Protein AF-A0A653C6G2-F1 (afdb_monomer_lite)

Secondary structure (DSSP, 8-state):
--TTSPPPPPSTTHHHHTT-SS-HHHHHHHHH-HHHHHHHHHHHHHHHHSGGGS--TTGGGSHHHHHHHHHHHHHHGGG-GGG-TTTTTTSTHHHHHHHHHHHHH-HHHHHHHIIIIIIHHHHHHHH--GGGHHHHHHHHTTTTS----SS-TTSHHHHHHHHHHHHHHHHHTT-----PPPPP-PPP-

Structure (mmCIF, N/CA/C/O backbone):
data_AF-A0A653C6G2-F1
#
_entry.id   AF-A0A653C6G2-F1
#
loop_
_atom_site.group_PDB
_atom_site.id
_atom_site.type_symbol
_atom_site.label_atom_id
_atom_site.label_alt_id
_atom_site.label_comp_id
_atom_site.label_asym_id
_atom_site.label_entity_id
_atom_site.label_seq_id
_atom_site.pdbx_PDB_ins_code
_atom_site.Cartn_x
_atom_site.Cartn_y
_atom_site.Cartn_z
_atom_site.occupancy
_atom_site.B_iso_or_equiv
_atom_site.auth_seq_id
_ato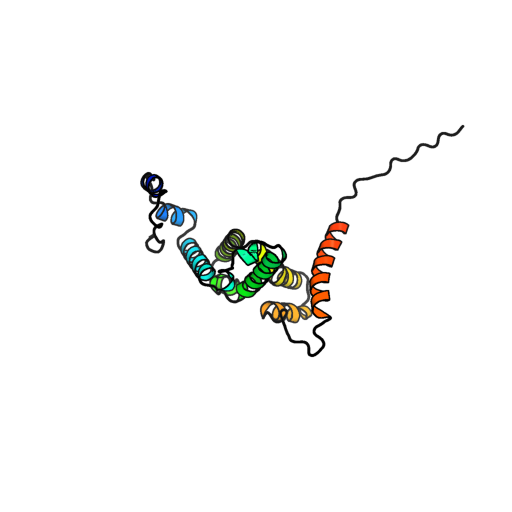m_site.auth_comp_id
_atom_site.auth_asym_id
_atom_site.auth_atom_id
_atom_site.pdbx_PDB_model_num
ATOM 1 N N . MET A 1 1 ? -22.366 11.197 8.000 1.00 56.31 1 MET A N 1
ATOM 2 C CA . MET A 1 1 ? -21.002 11.566 7.555 1.00 56.31 1 MET A CA 1
ATOM 3 C C . MET A 1 1 ? -19.906 10.557 7.945 1.00 56.31 1 MET A C 1
ATOM 5 O O . MET A 1 1 ? -18.756 10.806 7.634 1.00 56.31 1 MET A O 1
ATOM 9 N N . SER A 1 2 ? -20.189 9.396 8.566 1.00 65.31 2 SER A N 1
ATOM 10 C CA . SER A 1 2 ? -19.127 8.411 8.887 1.00 65.31 2 SER A CA 1
ATOM 11 C C . SER A 1 2 ? -19.561 6.939 8.804 1.00 65.31 2 SER A C 1
ATOM 13 O O . SER A 1 2 ? -18.923 6.068 9.391 1.00 65.31 2 SER A O 1
ATOM 15 N N . ASN A 1 3 ? -20.663 6.654 8.107 1.00 75.06 3 ASN A N 1
ATOM 16 C CA . ASN A 1 3 ? -21.305 5.331 8.117 1.00 75.06 3 ASN A CA 1
ATOM 17 C C . ASN A 1 3 ? -20.546 4.276 7.290 1.00 75.06 3 ASN A C 1
ATOM 19 O O . ASN A 1 3 ? -20.850 3.096 7.392 1.00 75.06 3 ASN A O 1
ATOM 23 N N . PHE A 1 4 ? -19.551 4.687 6.499 1.00 82.12 4 PHE A N 1
ATOM 24 C CA . PHE A 1 4 ? -18.704 3.794 5.700 1.00 82.12 4 PHE A CA 1
ATOM 25 C C . PHE A 1 4 ? -17.490 3.251 6.478 1.00 82.12 4 PHE A C 1
ATOM 27 O O . PHE A 1 4 ? -16.805 2.354 5.994 1.00 82.12 4 PHE A O 1
ATOM 34 N N . ILE A 1 5 ? -17.217 3.783 7.677 1.00 87.12 5 ILE A N 1
ATOM 35 C CA . ILE A 1 5 ? -16.132 3.315 8.544 1.00 87.12 5 ILE A CA 1
ATOM 36 C C . ILE A 1 5 ? -16.675 2.170 9.415 1.00 87.12 5 ILE A C 1
ATOM 38 O O . ILE A 1 5 ? -17.557 2.423 10.249 1.00 87.12 5 ILE A O 1
ATOM 42 N N . PRO A 1 6 ? -16.169 0.930 9.268 1.00 87.69 6 PRO A N 1
ATOM 43 C CA . PRO A 1 6 ? -16.621 -0.198 10.074 1.00 87.69 6 PRO A CA 1
ATOM 44 C C . PRO A 1 6 ? -16.266 0.000 11.551 1.00 87.69 6 PRO A C 1
ATOM 46 O O . PRO A 1 6 ? -15.258 0.626 11.890 1.00 87.69 6 PRO A O 1
ATOM 49 N N . ASP A 1 7 ? -17.101 -0.534 12.440 1.00 88.81 7 ASP A N 1
ATOM 50 C CA . ASP A 1 7 ? -16.780 -0.586 13.863 1.00 88.81 7 ASP A CA 1
ATOM 51 C C . ASP A 1 7 ? -15.669 -1.595 14.150 1.00 88.81 7 ASP A C 1
ATOM 53 O O . ASP A 1 7 ? -15.471 -2.580 13.432 1.00 88.81 7 ASP A O 1
ATOM 57 N N . PHE A 1 8 ? -14.916 -1.332 15.216 1.00 87.88 8 PHE A N 1
ATOM 58 C CA . PHE A 1 8 ? -13.923 -2.284 15.687 1.00 87.88 8 PHE A CA 1
ATOM 59 C C . PHE A 1 8 ? -14.609 -3.558 16.179 1.00 87.88 8 PHE A C 1
ATOM 61 O O . PHE A 1 8 ? -15.679 -3.508 16.784 1.00 87.88 8 PHE A O 1
ATOM 68 N N . LYS A 1 9 ? -13.955 -4.705 15.970 1.00 90.38 9 LYS A N 1
ATOM 69 C CA . LYS A 1 9 ? -14.379 -5.959 16.598 1.00 90.38 9 LYS A CA 1
ATOM 70 C C . LYS A 1 9 ? -14.323 -5.816 18.118 1.00 90.38 9 LYS A C 1
ATOM 72 O O . LYS A 1 9 ? -13.382 -5.204 18.645 1.00 90.38 9 LYS A O 1
ATOM 77 N N . SER A 1 10 ? -15.303 -6.418 18.786 1.00 91.88 10 SER A N 1
ATOM 78 C CA . SER A 1 10 ? -15.349 -6.434 20.240 1.00 91.88 10 SER A CA 1
ATOM 79 C C . SER A 1 10 ? -14.137 -7.143 20.835 1.00 91.88 10 SER A C 1
ATOM 81 O O . SER A 1 10 ? -13.621 -8.103 20.259 1.00 91.88 10 SER A O 1
ATOM 83 N N . GLY A 1 11 ? -13.663 -6.658 21.979 1.00 93.25 11 GLY A N 1
ATOM 84 C CA . GLY A 1 11 ? -12.475 -7.206 22.625 1.00 93.25 11 GLY A CA 1
ATOM 85 C C . GLY A 1 11 ? -12.076 -6.487 23.915 1.00 93.25 11 GLY A C 1
ATOM 86 O O . GLY A 1 11 ? -12.752 -5.551 24.341 1.00 93.25 11 GLY A O 1
ATOM 87 N N . PRO A 1 12 ? -10.943 -6.872 24.532 1.00 94.56 12 PRO A N 1
ATOM 88 C CA . PRO A 1 12 ? -10.505 -6.340 25.831 1.00 94.56 12 PRO A CA 1
ATOM 89 C C . PRO A 1 12 ? -10.257 -4.823 25.818 1.00 94.56 12 PRO A C 1
ATOM 91 O O . PRO A 1 12 ? -10.325 -4.164 26.852 1.00 94.56 12 PRO A O 1
ATOM 94 N N . LEU A 1 13 ? -10.019 -4.244 24.637 1.00 93.81 13 LEU A N 1
ATOM 95 C CA . LEU A 1 13 ? -9.834 -2.803 24.464 1.00 93.81 13 LEU A CA 1
ATOM 96 C C . LEU A 1 13 ? -11.149 -2.007 24.439 1.00 93.81 13 LEU A C 1
ATOM 98 O O . LEU A 1 13 ? -11.109 -0.779 24.508 1.00 93.81 13 LEU A O 1
ATOM 102 N N . ASP A 1 14 ? -12.313 -2.661 24.368 1.00 94.06 14 ASP A N 1
ATOM 103 C CA . ASP A 1 14 ? -13.609 -1.973 24.326 1.00 94.06 14 ASP A CA 1
ATOM 104 C C . ASP A 1 14 ? -13.879 -1.164 25.587 1.00 94.06 14 ASP A C 1
ATOM 106 O O . ASP A 1 14 ? -14.470 -0.088 25.502 1.00 94.06 14 ASP A O 1
ATOM 110 N N . PHE A 1 15 ? -13.403 -1.645 26.740 1.00 93.88 15 PHE A N 1
ATOM 111 C CA . PHE A 1 15 ? -13.465 -0.903 27.996 1.00 93.88 15 PHE A CA 1
ATOM 112 C C . PHE A 1 15 ? -12.862 0.500 27.844 1.00 93.88 15 PHE A C 1
ATOM 114 O O . PHE A 1 15 ? -13.466 1.484 28.261 1.00 93.88 15 PHE A O 1
ATOM 121 N N . TYR A 1 16 ? -11.712 0.611 27.176 1.00 93.31 16 TYR A N 1
ATOM 122 C CA . TYR A 1 16 ? -11.056 1.894 26.932 1.00 93.31 16 TYR A CA 1
ATOM 123 C C . TYR A 1 16 ? -11.740 2.692 25.819 1.00 93.31 16 TYR A C 1
ATOM 125 O O . TYR A 1 16 ? -11.942 3.894 25.970 1.00 93.31 16 TYR A O 1
ATOM 133 N N . ARG A 1 17 ? -12.160 2.039 24.727 1.00 92.56 17 ARG A N 1
ATOM 134 C CA . ARG A 1 17 ? -12.850 2.710 23.608 1.00 92.56 17 ARG A CA 1
ATOM 135 C C . ARG A 1 17 ? -14.153 3.380 24.050 1.00 92.56 17 ARG A C 1
ATOM 137 O O . ARG A 1 17 ? -14.443 4.483 23.599 1.00 92.56 17 ARG A O 1
ATOM 144 N N . LYS A 1 18 ? -14.910 2.749 24.956 1.00 91.19 18 LYS A N 1
ATOM 145 C CA . LYS A 1 18 ? -16.170 3.286 25.506 1.00 91.19 18 LYS A CA 1
ATOM 146 C C . LYS A 1 18 ? -15.976 4.504 26.412 1.00 91.19 18 LYS A C 1
ATOM 148 O O . LYS A 1 18 ? -16.926 5.247 26.619 1.00 91.19 18 LYS A O 1
ATOM 153 N N . ARG A 1 19 ? -14.769 4.725 26.944 1.00 94.69 19 ARG A N 1
ATOM 154 C CA . ARG A 1 19 ? -14.447 5.900 27.774 1.00 94.69 19 ARG A CA 1
ATOM 155 C C . ARG A 1 19 ? -14.166 7.157 26.949 1.00 94.69 19 ARG A C 1
ATOM 157 O O . ARG A 1 19 ? -14.048 8.233 27.528 1.00 94.69 19 ARG A O 1
ATOM 164 N N . ALA A 1 20 ? -14.032 7.041 25.627 1.00 93.00 20 ALA A N 1
ATOM 165 C CA . ALA A 1 20 ? -13.842 8.197 24.765 1.00 93.00 20 ALA A CA 1
ATOM 166 C C . ALA A 1 20 ? -15.097 9.084 24.781 1.00 93.00 20 ALA A C 1
ATOM 168 O O . ALA A 1 20 ? -16.199 8.626 24.491 1.00 93.00 20 ALA A O 1
ATOM 169 N N . THR A 1 21 ? -14.920 10.369 25.085 1.00 94.69 21 THR A N 1
ATOM 170 C CA . THR A 1 21 ? -16.009 11.361 25.132 1.00 94.69 21 THR A CA 1
ATOM 171 C C . THR A 1 21 ? -16.364 11.933 23.758 1.00 94.69 21 THR A C 1
ATOM 173 O O . THR A 1 21 ? -17.306 12.712 23.635 1.00 94.69 21 THR A O 1
ATOM 176 N N . PHE A 1 22 ? -15.632 11.551 22.709 1.00 92.38 22 PHE A N 1
ATOM 177 C CA . PHE A 1 22 ? -15.841 12.016 21.342 1.00 92.38 22 PHE A CA 1
ATOM 178 C C . PHE A 1 22 ? -16.012 10.849 20.364 1.00 92.38 22 PHE A C 1
ATOM 180 O O . PHE A 1 22 ? -15.480 9.752 20.544 1.00 92.38 22 PHE A O 1
ATOM 187 N N . ALA A 1 23 ? -16.725 11.104 19.266 1.00 90.88 23 ALA A N 1
ATOM 188 C CA . ALA A 1 23 ? -16.890 10.135 18.191 1.00 90.88 23 ALA A CA 1
ATOM 189 C C . ALA A 1 23 ? -15.608 10.046 17.344 1.00 90.88 23 ALA A C 1
ATOM 191 O O . ALA A 1 23 ? -15.374 10.879 16.466 1.00 90.88 23 ALA A O 1
ATOM 192 N N . TRP A 1 24 ? -14.793 9.011 17.566 1.00 91.06 24 TRP A N 1
ATOM 193 C CA . TRP A 1 24 ? -13.514 8.822 16.864 1.00 91.06 24 TRP A CA 1
ATOM 194 C C . TRP A 1 24 ? -13.651 8.787 15.333 1.00 91.06 24 TRP A C 1
ATOM 196 O O . TRP A 1 24 ? -12.787 9.301 14.627 1.00 91.06 24 TRP A O 1
ATOM 206 N N . LYS A 1 25 ? -14.763 8.247 14.808 1.00 92.88 25 LYS A N 1
ATOM 207 C CA . LYS A 1 25 ? -15.045 8.229 13.364 1.00 92.88 25 LYS A CA 1
ATOM 208 C C . LYS A 1 25 ? -15.176 9.645 12.795 1.00 92.88 25 LYS A C 1
ATOM 210 O O . LYS A 1 25 ? -14.662 9.919 11.716 1.00 92.88 25 LYS A O 1
ATOM 215 N N . LYS A 1 26 ? -15.823 10.556 13.538 1.00 92.94 26 LYS A N 1
ATOM 216 C CA . LYS A 1 26 ? -15.925 11.973 13.155 1.00 92.94 26 LYS A CA 1
ATOM 217 C C . LYS A 1 26 ? -14.562 12.654 13.233 1.00 92.94 26 LYS A C 1
ATOM 219 O O . LYS A 1 26 ? -14.224 13.389 12.316 1.00 92.94 26 LYS A O 1
ATOM 224 N N . LEU A 1 27 ? -13.766 12.361 14.267 1.00 93.56 27 LEU A N 1
ATOM 225 C CA . LEU A 1 27 ? -12.404 12.891 14.381 1.00 93.56 27 LEU A CA 1
ATOM 226 C C . LEU A 1 27 ? -11.525 12.458 13.197 1.00 93.56 27 LEU A C 1
ATOM 228 O O . LEU A 1 27 ? -10.840 13.288 12.614 1.00 93.56 27 LEU A O 1
ATOM 232 N N . LYS A 1 28 ? -11.572 11.182 12.799 1.00 93.19 28 LYS A N 1
ATOM 233 C CA . LYS A 1 28 ? -10.794 10.664 11.662 1.00 93.19 28 LYS A CA 1
ATOM 234 C C . LYS A 1 28 ? -11.146 11.383 10.354 1.00 93.19 28 LYS A C 1
ATOM 236 O O . LYS A 1 28 ? -10.243 11.825 9.652 1.00 93.19 28 LYS A O 1
ATOM 241 N N . VAL A 1 29 ? -12.441 11.546 10.065 1.00 94.19 29 VAL A N 1
ATOM 242 C CA . VAL A 1 29 ? -12.913 12.294 8.883 1.00 94.19 29 VAL A CA 1
ATOM 243 C C . VAL A 1 29 ? -12.538 13.774 8.971 1.00 94.19 29 VAL A C 1
ATOM 245 O O . VAL A 1 29 ? -12.165 14.361 7.965 1.00 94.19 29 VAL A O 1
ATOM 248 N N . PHE A 1 30 ? -12.588 14.372 10.162 1.00 94.00 30 PHE A N 1
ATOM 249 C CA . PHE A 1 30 ? -12.194 15.765 10.365 1.00 94.00 30 PHE A CA 1
ATOM 250 C C . PHE A 1 30 ? -10.701 16.000 10.088 1.00 94.00 30 PHE A C 1
ATOM 252 O O . PHE A 1 30 ? -10.352 16.984 9.447 1.00 94.00 30 PHE A O 1
ATOM 259 N N . VAL A 1 31 ? -9.825 15.091 10.532 1.00 93.12 31 VAL A N 1
ATOM 260 C CA . VAL A 1 31 ? -8.368 15.224 10.351 1.00 93.12 31 VAL A CA 1
ATOM 261 C C . VAL A 1 31 ? -7.939 14.964 8.906 1.00 93.12 31 VAL A C 1
ATOM 263 O O . VAL A 1 31 ? -7.051 15.645 8.403 1.00 93.12 31 VAL A O 1
ATOM 266 N N . GLU A 1 32 ? -8.531 13.971 8.239 1.00 90.75 32 GLU A N 1
ATOM 267 C CA . GLU A 1 32 ? -8.015 13.482 6.954 1.00 90.75 32 GLU A CA 1
ATOM 268 C C . GLU A 1 32 ? -8.924 13.720 5.754 1.00 90.75 32 GLU A C 1
ATOM 270 O O . GLU A 1 32 ? -8.454 13.501 4.646 1.00 90.75 32 GLU A O 1
ATOM 275 N N . THR A 1 33 ? -10.156 14.203 5.938 1.00 92.06 33 THR A N 1
ATOM 276 C CA . THR A 1 33 ? -11.230 14.325 4.926 1.00 92.06 33 THR A CA 1
ATOM 277 C C . THR A 1 33 ? -11.866 12.994 4.490 1.00 92.06 33 THR A C 1
ATOM 279 O O . THR A 1 33 ? -11.289 11.917 4.625 1.00 92.06 33 THR A O 1
ATOM 282 N N . GLU A 1 34 ? -13.136 13.036 4.068 1.00 92.06 34 GLU A N 1
ATOM 283 C CA . GLU A 1 34 ? -13.959 11.835 3.844 1.00 92.06 34 GLU A CA 1
ATOM 284 C C . GLU A 1 34 ? -13.448 10.959 2.686 1.00 92.06 34 GLU A C 1
ATOM 286 O O . GLU A 1 34 ? -13.429 9.733 2.793 1.00 92.06 34 GLU A O 1
ATOM 291 N N . ASP A 1 35 ? -13.021 11.594 1.601 1.00 91.31 35 ASP A N 1
ATOM 292 C CA . ASP A 1 35 ? -12.424 11.001 0.403 1.00 91.31 35 ASP A CA 1
ATOM 293 C C . ASP A 1 35 ? -11.157 10.199 0.723 1.00 91.31 35 ASP A C 1
ATOM 295 O O . ASP A 1 35 ? -11.044 9.037 0.335 1.00 91.31 35 ASP A O 1
ATOM 299 N N . ILE A 1 36 ? -10.243 10.769 1.509 1.00 92.62 36 ILE A N 1
ATOM 300 C CA . ILE A 1 36 ? -8.999 10.094 1.897 1.00 92.62 36 ILE A CA 1
ATOM 301 C C . ILE A 1 36 ? -9.273 8.910 2.816 1.00 92.62 36 ILE A C 1
ATOM 303 O O . ILE A 1 36 ? -8.648 7.859 2.674 1.00 92.62 36 ILE A O 1
ATOM 307 N N . VAL A 1 37 ? -10.215 9.047 3.754 1.00 93.50 37 VAL A N 1
ATOM 308 C CA . VAL A 1 37 ? -10.567 7.932 4.639 1.00 93.50 37 VAL A CA 1
ATOM 309 C C . VAL A 1 37 ? -11.192 6.794 3.827 1.00 93.50 37 VAL A C 1
ATOM 311 O O . VAL A 1 37 ? -10.834 5.640 4.052 1.00 93.50 37 VAL A O 1
ATOM 314 N N . LYS A 1 38 ? -12.061 7.086 2.847 1.00 92.06 38 LYS A N 1
ATOM 315 C CA . LYS A 1 38 ? -12.590 6.068 1.918 1.00 92.06 38 LYS A CA 1
ATOM 316 C C . LYS A 1 38 ? -11.468 5.381 1.143 1.00 92.06 38 LYS A C 1
ATOM 318 O O . LYS A 1 38 ? -11.378 4.156 1.194 1.00 92.06 38 LYS A O 1
ATOM 323 N N . TYR A 1 39 ? -10.576 6.160 0.535 1.00 92.69 39 TYR A N 1
ATOM 324 C CA . TYR A 1 39 ? -9.421 5.643 -0.196 1.00 92.69 39 TYR A CA 1
ATOM 325 C C . TYR A 1 39 ? -8.556 4.709 0.665 1.00 92.69 39 TYR A C 1
ATOM 327 O O . TYR A 1 39 ? -8.243 3.596 0.249 1.00 92.69 39 TYR A O 1
ATOM 335 N N . GLN A 1 40 ? -8.232 5.104 1.904 1.00 93.38 40 GLN A N 1
ATOM 336 C CA . GLN A 1 40 ? -7.475 4.259 2.835 1.00 93.38 40 GLN A CA 1
ATOM 337 C C . GLN A 1 40 ? -8.146 2.895 3.032 1.00 93.38 40 GLN A C 1
ATOM 339 O O . GLN A 1 40 ? -7.487 1.860 2.936 1.00 93.38 40 GLN A O 1
ATOM 344 N N . PHE A 1 41 ? -9.457 2.877 3.293 1.00 92.00 41 PHE A N 1
ATOM 345 C CA . PHE A 1 41 ? -10.197 1.630 3.488 1.00 92.00 41 PHE A CA 1
ATOM 346 C C . PHE A 1 41 ? -10.223 0.754 2.235 1.00 92.00 41 PHE A C 1
ATOM 348 O O . PHE A 1 41 ? -10.106 -0.467 2.356 1.00 92.00 41 PHE A O 1
ATOM 355 N N . GLU A 1 42 ? -10.359 1.352 1.054 1.00 92.38 42 GLU A N 1
ATOM 356 C CA . GLU A 1 42 ? -10.327 0.633 -0.220 1.00 92.38 42 GLU A CA 1
ATOM 357 C C . GLU A 1 42 ? -8.956 0.010 -0.485 1.00 92.38 42 GLU A C 1
ATOM 359 O O . GLU A 1 42 ? -8.892 -1.175 -0.812 1.00 92.38 42 GLU A O 1
ATOM 364 N N . VAL A 1 43 ? -7.865 0.747 -0.253 1.00 93.75 43 VAL A N 1
ATOM 365 C CA . VAL A 1 43 ? -6.496 0.223 -0.375 1.00 93.75 43 VAL A CA 1
ATOM 366 C C . VAL A 1 43 ? -6.255 -0.908 0.621 1.00 93.75 43 VAL A C 1
ATOM 368 O O . VAL A 1 43 ? -5.805 -1.980 0.228 1.00 93.75 43 VAL A O 1
ATOM 371 N N . TYR A 1 44 ? -6.590 -0.728 1.904 1.00 93.06 44 TYR A N 1
ATOM 372 C CA . TYR A 1 44 ? -6.401 -1.788 2.902 1.00 93.06 44 TYR A CA 1
ATOM 373 C C . TYR A 1 44 ? -7.214 -3.044 2.586 1.00 93.06 44 TYR A C 1
ATOM 375 O O . TYR A 1 44 ? -6.753 -4.151 2.864 1.00 93.06 44 TYR A O 1
ATOM 383 N N . ARG A 1 45 ? -8.419 -2.888 2.025 1.00 92.69 45 ARG A N 1
ATOM 384 C CA . ARG A 1 45 ? -9.230 -4.017 1.564 1.00 92.69 45 ARG A CA 1
ATOM 385 C C . ARG A 1 45 ? -8.568 -4.705 0.374 1.00 92.69 45 ARG A C 1
ATOM 387 O O . ARG A 1 45 ? -8.340 -5.905 0.446 1.00 92.69 45 ARG A O 1
ATOM 394 N N . ALA A 1 46 ? -8.188 -3.947 -0.653 1.00 93.44 46 ALA A N 1
ATOM 395 C CA . ALA A 1 46 ? -7.517 -4.481 -1.833 1.00 93.44 46 ALA A CA 1
ATOM 396 C C . ALA A 1 46 ? -6.240 -5.245 -1.458 1.00 93.44 46 ALA A C 1
ATOM 398 O O . ALA A 1 46 ? -6.042 -6.363 -1.916 1.00 93.44 46 ALA A O 1
ATOM 399 N N . LEU A 1 47 ? -5.418 -4.695 -0.560 1.00 93.81 47 LEU A N 1
ATOM 400 C CA . LEU A 1 47 ? -4.213 -5.359 -0.064 1.00 93.81 47 LEU A CA 1
ATOM 401 C C . LEU A 1 47 ? -4.529 -6.631 0.720 1.00 93.81 47 LEU A C 1
ATOM 403 O O . LEU A 1 47 ? -3.872 -7.643 0.515 1.00 93.81 47 LEU A O 1
ATOM 407 N N . ARG A 1 48 ? -5.525 -6.606 1.612 1.00 91.88 48 ARG A N 1
ATOM 408 C CA . ARG A 1 48 ? -5.907 -7.788 2.400 1.00 91.88 48 ARG A CA 1
ATOM 409 C C . ARG A 1 48 ? -6.385 -8.937 1.516 1.00 91.88 48 ARG A C 1
ATOM 411 O O . ARG A 1 48 ? -6.072 -10.088 1.808 1.00 91.88 48 ARG A O 1
ATOM 418 N N . ASP A 1 49 ? -7.147 -8.614 0.480 1.00 92.31 49 ASP A N 1
ATOM 419 C CA . ASP A 1 49 ? -7.774 -9.602 -0.394 1.00 92.31 49 ASP A CA 1
ATOM 420 C C . ASP A 1 49 ? -6.802 -10.094 -1.486 1.00 92.31 49 ASP A C 1
ATOM 422 O O . ASP A 1 49 ? -7.027 -11.139 -2.097 1.00 92.31 49 ASP A O 1
ATOM 426 N N . HIS A 1 50 ? -5.693 -9.382 -1.720 1.00 93.38 50 HIS A N 1
ATOM 427 C CA . HIS A 1 50 ? -4.724 -9.728 -2.755 1.00 93.38 50 HIS A CA 1
ATOM 428 C C . HIS A 1 50 ? -3.790 -10.879 -2.315 1.00 93.38 50 HIS A C 1
ATOM 430 O O . HIS A 1 50 ? -3.069 -10.743 -1.320 1.00 93.38 50 HIS A O 1
ATOM 436 N N . PRO A 1 51 ? -3.682 -11.984 -3.086 1.00 91.69 51 PRO A N 1
ATOM 437 C CA . PRO A 1 51 ? -2.913 -13.172 -2.693 1.00 91.69 51 PRO A CA 1
ATOM 438 C C . PRO A 1 51 ? -1.449 -12.900 -2.326 1.00 91.69 51 PRO A C 1
ATOM 440 O O . PRO A 1 51 ? -0.952 -13.430 -1.338 1.00 91.69 51 PRO A O 1
ATOM 443 N N . SER A 1 52 ? -0.764 -12.016 -3.062 1.00 90.75 52 SER A N 1
ATOM 444 C CA . SER A 1 52 ? 0.641 -11.646 -2.796 1.00 90.75 52 SER A CA 1
ATOM 445 C C . SER A 1 52 ? 0.893 -11.008 -1.421 1.00 90.75 52 SER A C 1
ATOM 447 O O . SER A 1 52 ? 2.041 -10.925 -0.985 1.00 90.75 52 SER A O 1
ATOM 449 N N . PHE A 1 53 ? -0.153 -10.542 -0.735 1.00 90.69 53 PHE A N 1
ATOM 450 C CA . PHE A 1 53 ? -0.071 -9.955 0.604 1.00 90.69 53 PHE A CA 1
ATOM 451 C C . PHE A 1 53 ? -0.541 -10.917 1.705 1.00 90.69 53 PHE A C 1
ATOM 453 O O . PHE A 1 53 ? -0.316 -10.645 2.883 1.00 90.69 53 PHE A O 1
ATOM 460 N N . ASN A 1 54 ? -1.095 -12.077 1.340 1.00 90.56 54 ASN A N 1
ATOM 461 C CA . ASN A 1 54 ? -1.426 -13.158 2.263 1.00 90.56 54 ASN A CA 1
ATOM 462 C C . ASN A 1 54 ? -0.288 -14.190 2.309 1.00 90.56 54 ASN A C 1
ATOM 464 O O . ASN A 1 54 ? -0.363 -15.279 1.743 1.00 90.56 54 ASN A O 1
ATOM 468 N N . VAL A 1 55 ? 0.819 -13.785 2.926 1.00 87.94 55 VAL A N 1
ATOM 469 C CA . VAL A 1 55 ? 2.085 -14.525 2.916 1.00 87.94 55 VAL A CA 1
ATOM 470 C C . VAL A 1 55 ? 2.198 -15.428 4.141 1.00 87.94 55 VAL A C 1
ATOM 472 O O . VAL A 1 55 ? 1.886 -15.017 5.260 1.00 87.94 55 VAL A O 1
ATOM 475 N N . ASP A 1 56 ? 2.716 -16.641 3.943 1.00 87.94 56 ASP A N 1
ATOM 476 C CA . ASP A 1 56 ? 3.050 -17.545 5.042 1.00 87.94 56 ASP A CA 1
ATOM 477 C C . ASP A 1 56 ? 4.154 -16.942 5.930 1.00 87.94 56 ASP A C 1
ATOM 479 O O . ASP A 1 56 ? 5.233 -16.561 5.464 1.00 87.94 56 ASP A O 1
ATOM 483 N N . LYS A 1 57 ? 3.906 -16.903 7.243 1.00 88.44 57 LYS A N 1
ATOM 484 C CA . LYS A 1 57 ? 4.870 -16.440 8.250 1.00 88.44 57 LYS A CA 1
ATOM 485 C C . LYS A 1 57 ? 6.187 -17.213 8.193 1.00 88.44 57 LYS A C 1
ATOM 487 O O . LYS A 1 57 ? 7.223 -16.647 8.534 1.00 88.44 57 LYS A O 1
ATOM 492 N N . LYS A 1 58 ? 6.163 -18.474 7.752 1.00 89.81 58 LYS A N 1
ATOM 493 C CA . LYS A 1 58 ? 7.369 -19.288 7.572 1.00 89.81 58 LYS A CA 1
ATOM 494 C C . LYS A 1 58 ? 8.274 -18.749 6.462 1.00 89.81 58 LYS A C 1
ATOM 496 O O . LYS A 1 58 ? 9.487 -18.752 6.619 1.00 89.81 58 LYS A O 1
ATOM 501 N N . GLU A 1 59 ? 7.712 -18.229 5.372 1.00 86.69 59 GLU A N 1
ATOM 502 C CA . GLU A 1 59 ? 8.511 -17.615 4.300 1.00 86.69 59 GLU A CA 1
ATOM 503 C C . GLU A 1 59 ? 9.212 -16.344 4.816 1.00 86.69 59 GLU A C 1
ATOM 505 O O . GLU A 1 59 ? 10.362 -16.067 4.486 1.00 86.69 59 GLU A O 1
ATOM 510 N N . LEU A 1 60 ? 8.554 -15.597 5.707 1.00 90.50 60 LEU A N 1
ATOM 511 C CA . LEU A 1 60 ? 9.094 -14.370 6.297 1.00 90.50 60 LEU A CA 1
ATOM 512 C C . LEU A 1 60 ? 10.172 -14.608 7.366 1.00 90.50 60 LEU A C 1
ATOM 514 O O . LEU A 1 60 ? 10.820 -13.647 7.783 1.00 90.50 60 LEU A O 1
ATOM 518 N N . SER A 1 61 ? 10.400 -15.847 7.814 1.00 91.50 61 SER A N 1
ATOM 519 C CA . SER A 1 61 ? 11.409 -16.127 8.844 1.00 91.50 61 SER A CA 1
ATOM 520 C C . SER A 1 61 ? 12.843 -16.112 8.309 1.00 91.50 61 SER A C 1
ATOM 522 O O . SER A 1 61 ? 13.783 -16.081 9.098 1.00 91.50 61 SER A O 1
ATOM 524 N N . THR A 1 62 ? 13.028 -16.144 6.986 1.00 94.31 62 THR A N 1
ATOM 525 C CA . THR A 1 62 ? 14.347 -16.118 6.338 1.00 94.31 62 THR A CA 1
ATOM 526 C C . THR A 1 62 ? 14.533 -14.841 5.530 1.00 94.31 62 THR A C 1
ATOM 528 O O . THR A 1 62 ? 13.574 -14.292 4.986 1.00 94.31 62 THR A O 1
ATOM 531 N N . PHE A 1 63 ? 15.775 -14.373 5.409 1.00 93.12 63 PHE A N 1
ATOM 532 C CA . PHE A 1 63 ? 16.068 -13.171 4.627 1.00 93.12 63 PHE A CA 1
ATOM 533 C C . PHE A 1 63 ? 15.732 -13.356 3.139 1.00 93.12 63 PHE A C 1
ATOM 535 O O . PHE A 1 63 ? 15.118 -12.482 2.528 1.00 93.12 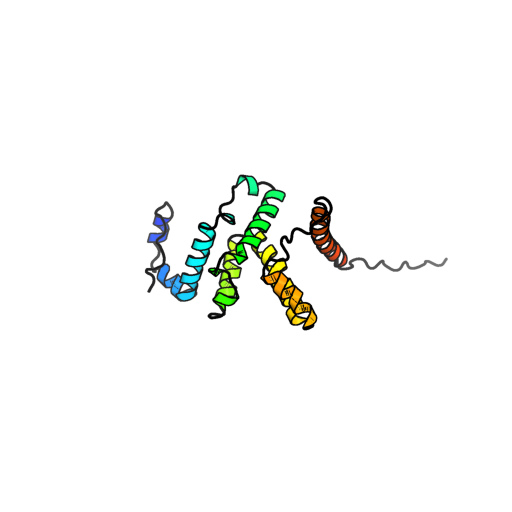63 PHE A O 1
ATOM 542 N N . ASP A 1 64 ? 16.053 -14.513 2.562 1.00 93.38 64 ASP A N 1
ATOM 543 C CA . ASP A 1 64 ? 15.730 -14.802 1.162 1.00 93.38 64 ASP A CA 1
ATOM 544 C C . ASP A 1 64 ? 14.222 -14.883 0.917 1.00 93.38 64 ASP A C 1
ATOM 546 O O . ASP A 1 64 ? 13.729 -14.334 -0.073 1.00 93.38 64 ASP A O 1
ATOM 550 N N . GLY A 1 65 ? 13.467 -15.475 1.845 1.00 93.25 65 GLY A N 1
ATOM 551 C CA . GLY A 1 65 ? 12.011 -15.486 1.771 1.00 93.25 65 GLY A CA 1
ATOM 552 C C . GLY A 1 65 ? 11.414 -14.078 1.874 1.00 93.25 65 GLY A C 1
ATOM 553 O O . GLY A 1 65 ? 10.583 -13.706 1.045 1.00 93.25 65 GLY A O 1
ATOM 554 N N . GLN A 1 66 ? 11.920 -13.222 2.772 1.00 93.12 66 GLN A N 1
ATOM 555 C CA . GLN A 1 66 ? 11.537 -11.803 2.821 1.00 93.12 66 GLN A CA 1
ATOM 556 C C . GLN A 1 66 ? 11.830 -11.075 1.497 1.00 93.12 66 GLN A C 1
ATOM 558 O O . GLN A 1 66 ? 10.975 -10.346 0.988 1.00 93.12 66 GLN A O 1
ATOM 563 N N . ARG A 1 67 ? 13.004 -11.291 0.883 1.00 92.81 67 ARG A N 1
ATOM 564 C CA . ARG A 1 67 ? 13.365 -10.687 -0.418 1.00 92.81 67 ARG A CA 1
ATOM 565 C C . ARG A 1 67 ? 12.463 -11.165 -1.552 1.00 92.81 67 ARG A C 1
ATOM 567 O O . ARG A 1 67 ? 12.097 -10.357 -2.415 1.00 92.81 67 ARG A O 1
ATOM 574 N N . LYS A 1 68 ? 12.114 -12.453 -1.563 1.00 92.19 68 LYS A N 1
ATOM 575 C CA . LYS A 1 68 ? 11.200 -13.056 -2.538 1.00 92.19 68 LYS A CA 1
ATOM 576 C C . LYS A 1 68 ? 9.804 -12.463 -2.398 1.00 92.19 68 LYS A C 1
ATOM 578 O O . LYS A 1 68 ? 9.269 -11.949 -3.376 1.00 92.19 68 LYS A O 1
ATOM 583 N N . VAL A 1 69 ? 9.265 -12.433 -1.182 1.00 93.25 69 VAL A N 1
ATOM 584 C CA . VAL A 1 69 ? 7.959 -11.836 -0.872 1.00 93.25 69 VAL A CA 1
ATOM 585 C C . VAL A 1 69 ? 7.908 -10.368 -1.276 1.00 93.25 69 VAL A C 1
ATOM 587 O O . VAL A 1 69 ? 6.993 -9.962 -1.989 1.00 93.25 69 VAL A O 1
ATOM 590 N N . ALA A 1 70 ? 8.921 -9.585 -0.906 1.00 93.25 70 ALA A N 1
ATOM 591 C CA . ALA A 1 70 ? 8.983 -8.173 -1.257 1.00 93.25 70 ALA A CA 1
ATOM 592 C C . ALA A 1 70 ? 9.014 -7.959 -2.781 1.00 93.25 70 ALA A C 1
ATOM 594 O O . ALA A 1 70 ? 8.390 -7.032 -3.288 1.00 93.25 70 ALA A O 1
ATOM 595 N N . THR A 1 71 ? 9.695 -8.834 -3.527 1.00 91.56 71 THR A N 1
ATOM 596 C CA . THR A 1 71 ? 9.696 -8.800 -4.999 1.00 91.56 71 THR A CA 1
ATOM 597 C C . THR A 1 71 ? 8.321 -9.151 -5.577 1.00 91.56 71 THR A C 1
ATOM 599 O O . THR A 1 71 ? 7.839 -8.440 -6.454 1.00 91.56 71 THR A O 1
ATOM 602 N N . MET A 1 72 ? 7.655 -10.191 -5.063 1.00 91.38 72 MET A N 1
ATOM 603 C CA . MET A 1 72 ? 6.304 -10.571 -5.505 1.00 91.38 72 MET A CA 1
ATOM 604 C C . MET A 1 72 ? 5.277 -9.461 -5.246 1.00 91.38 72 MET A C 1
ATOM 606 O O . MET A 1 72 ? 4.460 -9.157 -6.110 1.00 91.38 72 MET A O 1
ATOM 610 N N . GLN A 1 73 ? 5.338 -8.822 -4.079 1.00 92.94 73 GLN A N 1
ATOM 611 C CA . GLN A 1 73 ? 4.458 -7.708 -3.718 1.00 92.94 73 GLN A CA 1
ATOM 612 C C . GLN A 1 73 ? 4.728 -6.456 -4.564 1.00 92.94 73 GLN A C 1
ATOM 614 O O . GLN A 1 73 ? 3.785 -5.796 -4.987 1.00 92.94 73 GLN A O 1
ATOM 619 N N . ALA A 1 74 ? 5.994 -6.163 -4.882 1.00 90.25 74 ALA A N 1
ATOM 620 C CA . ALA A 1 74 ? 6.353 -5.053 -5.768 1.00 90.25 74 ALA A CA 1
ATOM 621 C C . ALA A 1 74 ? 5.853 -5.260 -7.209 1.00 90.25 74 ALA A C 1
ATOM 623 O O . ALA A 1 74 ? 5.547 -4.303 -7.915 1.00 90.25 74 ALA A O 1
ATOM 624 N N . LEU A 1 75 ? 5.780 -6.509 -7.680 1.00 87.31 75 LEU A N 1
ATOM 625 C CA . LEU A 1 75 ? 5.160 -6.845 -8.968 1.00 87.31 75 LEU A CA 1
ATOM 626 C C . LEU A 1 75 ? 3.630 -6.723 -8.900 1.00 87.31 75 LEU A C 1
ATOM 628 O O . LEU A 1 75 ? 3.022 -6.163 -9.803 1.00 87.31 75 LEU A O 1
ATOM 632 N N . ALA A 1 76 ? 3.022 -7.169 -7.798 1.00 89.12 76 ALA A N 1
ATOM 633 C CA . ALA A 1 76 ? 1.583 -7.041 -7.560 1.00 89.12 76 ALA A CA 1
ATOM 634 C C . ALA A 1 76 ? 1.100 -5.588 -7.400 1.00 89.12 76 ALA A C 1
ATOM 636 O O . ALA A 1 76 ? -0.089 -5.320 -7.528 1.00 89.12 76 ALA A O 1
ATOM 637 N N . HIS A 1 77 ? 1.996 -4.635 -7.132 1.00 86.25 77 HIS A N 1
ATOM 638 C CA . HIS A 1 77 ? 1.634 -3.221 -7.029 1.00 86.25 77 HIS A CA 1
ATOM 639 C C . HIS A 1 77 ? 0.910 -2.721 -8.291 1.00 86.25 77 HIS A C 1
ATOM 641 O O . HIS A 1 77 ? -0.108 -2.042 -8.187 1.00 86.25 77 HIS A O 1
ATOM 647 N N . ALA A 1 78 ? 1.380 -3.129 -9.476 1.00 79.81 78 ALA A N 1
ATOM 648 C CA . ALA A 1 78 ? 0.791 -2.740 -10.757 1.00 79.81 78 ALA A CA 1
ATOM 649 C C . ALA A 1 78 ? -0.605 -3.345 -11.003 1.00 79.81 78 ALA A C 1
ATOM 651 O O . ALA A 1 78 ? -1.394 -2.771 -11.748 1.00 79.81 78 ALA A O 1
ATOM 652 N N . SER A 1 79 ? -0.943 -4.480 -10.376 1.00 84.69 79 SER A N 1
ATOM 653 C CA . SER A 1 79 ? -2.269 -5.101 -10.516 1.00 84.69 79 SER A CA 1
ATOM 654 C C . SER A 1 79 ? -3.323 -4.514 -9.575 1.00 84.69 79 SER A C 1
ATOM 656 O O . SER A 1 79 ? -4.509 -4.810 -9.722 1.00 84.69 79 SER A O 1
ATOM 658 N N . ILE A 1 80 ? -2.929 -3.680 -8.608 1.00 89.62 80 ILE A N 1
ATOM 659 C CA . ILE A 1 80 ? -3.851 -3.054 -7.657 1.00 89.62 80 ILE A CA 1
ATOM 660 C C . ILE A 1 80 ? -4.243 -1.672 -8.179 1.00 89.62 80 ILE A C 1
ATOM 662 O O . ILE A 1 80 ? -3.501 -0.701 -8.044 1.00 89.62 80 ILE A O 1
ATOM 666 N N . LYS A 1 81 ? -5.462 -1.568 -8.718 1.00 87.44 81 LYS A N 1
ATOM 667 C CA . LYS A 1 81 ? -6.001 -0.330 -9.302 1.00 87.44 81 LYS A CA 1
ATOM 668 C C . LYS A 1 81 ? -5.900 0.878 -8.361 1.00 87.44 81 LYS A C 1
ATOM 670 O O . LYS A 1 81 ? -5.544 1.969 -8.783 1.00 87.44 81 LYS A O 1
ATOM 675 N N . GLN A 1 82 ? -6.166 0.688 -7.070 1.00 88.94 82 GLN A N 1
ATOM 676 C CA . GLN A 1 82 ? -6.127 1.759 -6.068 1.00 88.94 82 GLN A CA 1
ATOM 677 C C . GLN A 1 82 ? -4.720 2.337 -5.849 1.00 88.94 82 GLN A C 1
ATOM 679 O O . GLN A 1 82 ? -4.593 3.425 -5.292 1.00 88.94 82 GLN A O 1
ATOM 684 N N . LEU A 1 83 ? -3.667 1.636 -6.271 1.00 87.06 83 LEU A N 1
ATOM 685 C CA . LEU A 1 83 ? -2.282 2.101 -6.185 1.00 87.06 83 LEU A CA 1
ATOM 686 C C . LEU A 1 83 ? -1.776 2.699 -7.508 1.00 87.06 83 LEU A C 1
ATOM 688 O O . LEU A 1 83 ? -0.661 3.213 -7.553 1.00 87.06 83 LEU A O 1
ATOM 692 N N . SER A 1 84 ? -2.586 2.671 -8.573 1.00 84.31 84 SER A N 1
ATOM 693 C CA . SER A 1 84 ? -2.251 3.285 -9.860 1.00 84.31 84 SER A CA 1
ATOM 694 C C . SER A 1 84 ? -2.109 4.797 -9.708 1.00 84.31 84 SER A C 1
ATOM 696 O O . SER A 1 84 ? -3.049 5.477 -9.292 1.00 84.31 84 SER A O 1
ATOM 698 N N . LEU A 1 85 ? -0.944 5.344 -10.061 1.00 76.12 85 LEU A N 1
ATOM 699 C CA . LEU A 1 85 ? -0.718 6.787 -10.005 1.00 76.12 85 LEU A CA 1
ATOM 700 C C . LEU A 1 85 ? -1.677 7.528 -10.945 1.00 76.12 85 LEU A C 1
ATOM 702 O O . LEU A 1 85 ? -2.314 8.487 -10.520 1.00 76.12 85 LEU A O 1
ATOM 706 N N . ILE A 1 86 ? -1.814 7.039 -12.183 1.00 76.19 86 ILE A N 1
ATOM 707 C CA . ILE A 1 86 ? -2.604 7.661 -13.257 1.00 76.19 86 ILE A CA 1
ATOM 708 C C . ILE A 1 86 ? -4.081 7.762 -12.857 1.00 76.19 86 ILE A C 1
ATOM 710 O O . ILE A 1 86 ? -4.670 8.840 -12.934 1.00 76.19 86 ILE A O 1
ATOM 714 N N . ASP A 1 87 ? -4.660 6.675 -12.342 1.00 77.62 87 ASP A N 1
ATOM 715 C CA . ASP A 1 87 ? -6.077 6.644 -11.950 1.00 77.62 87 ASP A CA 1
ATOM 716 C C . ASP A 1 87 ? -6.374 7.590 -10.771 1.00 77.62 87 ASP A C 1
ATOM 718 O O . ASP A 1 87 ? -7.487 8.106 -10.621 1.00 77.62 87 ASP A O 1
ATOM 722 N N . ASN A 1 88 ? -5.368 7.857 -9.936 1.00 82.75 88 ASN A N 1
ATOM 723 C CA . ASN A 1 88 ? -5.493 8.667 -8.729 1.00 82.75 88 ASN A CA 1
ATOM 724 C C . ASN A 1 88 ? -5.034 10.127 -8.899 1.00 82.75 88 ASN A C 1
ATOM 726 O O . ASN A 1 88 ? -5.074 10.890 -7.933 1.00 82.75 88 ASN A O 1
ATOM 730 N N . MET A 1 89 ? -4.667 10.564 -10.112 1.00 78.50 89 MET A N 1
ATOM 731 C CA . MET A 1 89 ? -4.230 11.949 -10.366 1.00 78.50 89 MET A CA 1
ATOM 732 C C . MET A 1 89 ? -5.327 13.002 -10.143 1.00 78.50 89 MET A C 1
ATOM 734 O O . MET A 1 89 ? -5.024 14.185 -10.004 1.00 78.50 89 MET A O 1
ATOM 738 N N . HIS A 1 90 ? -6.594 12.588 -10.061 1.00 82.50 90 HIS A N 1
ATOM 739 C CA . HIS A 1 90 ? -7.725 13.475 -9.780 1.00 82.50 90 HIS A CA 1
ATOM 740 C C . HIS A 1 90 ? -7.65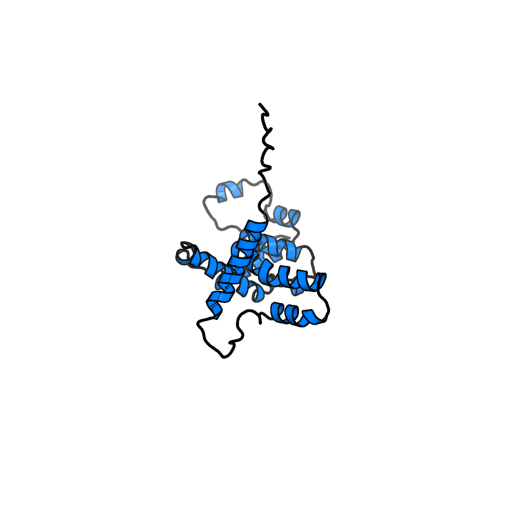3 14.133 -8.387 1.00 82.50 90 HIS A C 1
ATOM 742 O O . HIS A 1 90 ? -8.284 15.164 -8.161 1.00 82.50 90 HIS A O 1
ATOM 748 N N . ASN A 1 91 ? -6.884 13.563 -7.451 1.00 85.56 91 ASN A N 1
ATOM 749 C CA . ASN A 1 91 ? -6.643 14.137 -6.132 1.00 85.56 91 ASN A CA 1
ATOM 750 C C . ASN A 1 91 ? -5.177 13.949 -5.731 1.00 85.56 91 ASN A C 1
ATOM 752 O O . ASN A 1 91 ? -4.754 12.864 -5.341 1.00 85.56 91 ASN A O 1
ATOM 756 N N . LEU A 1 92 ? -4.414 15.043 -5.751 1.00 86.00 92 LEU A N 1
ATOM 757 C CA . LEU A 1 92 ? -2.970 15.049 -5.486 1.00 86.00 92 LEU A CA 1
ATOM 758 C C . LEU A 1 92 ? -2.580 14.523 -4.095 1.00 86.00 92 LEU A C 1
ATOM 760 O O . LEU A 1 92 ? -1.430 14.144 -3.880 1.00 86.00 92 LEU A O 1
ATOM 764 N N . LYS A 1 93 ? -3.516 14.473 -3.138 1.00 88.69 93 LYS A N 1
ATOM 765 C CA . LYS A 1 93 ? -3.258 13.873 -1.825 1.00 88.69 93 LYS A CA 1
ATOM 766 C C . LYS A 1 93 ? -3.197 12.348 -1.914 1.00 88.69 93 LYS A C 1
ATOM 768 O O . LYS A 1 93 ? -2.385 11.744 -1.217 1.00 88.69 93 LYS A O 1
ATOM 773 N N . ILE A 1 94 ? -4.024 11.723 -2.754 1.00 90.50 94 ILE A N 1
ATOM 774 C CA . ILE A 1 94 ? -4.199 10.266 -2.794 1.00 90.50 94 ILE A CA 1
ATOM 775 C C . ILE A 1 94 ? -2.873 9.521 -3.016 1.00 90.50 94 ILE A C 1
ATOM 777 O O . ILE A 1 94 ? -2.577 8.656 -2.190 1.00 90.50 94 ILE A O 1
ATOM 781 N N . PRO A 1 95 ? -2.025 9.869 -4.007 1.00 88.19 95 PRO A N 1
ATOM 782 C CA . PRO A 1 95 ? -0.737 9.197 -4.192 1.00 88.19 95 PRO A CA 1
ATOM 783 C C . PRO A 1 95 ? 0.156 9.237 -2.943 1.00 88.19 95 PRO A C 1
ATOM 785 O O . PRO A 1 95 ? 0.729 8.223 -2.555 1.00 88.19 95 PRO A O 1
ATOM 788 N N . SER A 1 96 ? 0.204 10.375 -2.238 1.00 89.62 96 SER A N 1
ATOM 789 C CA . SER A 1 96 ? 0.976 10.510 -0.994 1.00 89.62 96 SER A CA 1
ATOM 790 C C . SER A 1 96 ? 0.453 9.586 0.112 1.00 89.62 96 SER A C 1
ATOM 792 O O . SER A 1 96 ? 1.233 8.914 0.793 1.00 89.62 96 SER A O 1
ATOM 794 N N . TYR A 1 97 ? -0.871 9.499 0.272 1.00 92.81 97 TYR A N 1
ATOM 795 C CA . TYR A 1 97 ? -1.482 8.567 1.218 1.00 92.81 97 TYR A CA 1
ATOM 796 C C . TYR A 1 97 ? -1.274 7.106 0.799 1.00 92.81 97 TYR A C 1
ATOM 798 O O . TYR A 1 97 ? -0.998 6.285 1.671 1.00 92.81 97 TYR A O 1
ATOM 806 N N . GLY A 1 98 ? -1.346 6.788 -0.496 1.00 92.12 98 GLY A N 1
ATOM 807 C CA . GLY A 1 98 ? -1.075 5.457 -1.043 1.00 92.12 98 GLY A CA 1
ATOM 808 C C . GLY A 1 98 ? 0.335 4.988 -0.699 1.00 92.12 98 GLY A C 1
ATOM 809 O O . GLY A 1 98 ? 0.501 3.959 -0.041 1.00 92.12 98 GLY A O 1
ATOM 810 N N . THR A 1 99 ? 1.345 5.807 -1.005 1.00 90.81 99 THR A N 1
ATOM 811 C CA . THR A 1 99 ? 2.744 5.539 -0.637 1.00 90.81 99 THR A CA 1
ATOM 812 C C . THR A 1 99 ? 2.905 5.380 0.874 1.00 90.81 99 THR A C 1
ATOM 814 O O . THR A 1 99 ? 3.564 4.448 1.335 1.00 90.81 99 THR A O 1
ATOM 817 N N . ARG A 1 100 ? 2.254 6.232 1.678 1.00 93.00 100 ARG A N 1
ATOM 818 C CA . ARG A 1 100 ? 2.309 6.144 3.146 1.00 93.00 100 ARG A CA 1
ATOM 819 C C . ARG A 1 100 ? 1.716 4.837 3.680 1.00 93.00 100 ARG A C 1
ATOM 821 O O . ARG A 1 100 ? 2.306 4.235 4.573 1.00 93.00 100 ARG A O 1
ATOM 828 N N . ILE A 1 101 ? 0.578 4.392 3.146 1.00 94.50 101 ILE A N 1
ATOM 829 C CA . ILE A 1 101 ? -0.047 3.108 3.507 1.00 94.50 101 ILE A CA 1
ATOM 830 C C . ILE A 1 101 ? 0.886 1.955 3.144 1.00 94.50 101 ILE A C 1
ATOM 832 O O . ILE A 1 101 ? 1.152 1.090 3.978 1.00 94.50 101 ILE A O 1
ATOM 836 N N . MET A 1 102 ? 1.424 1.965 1.926 1.00 93.62 102 MET A N 1
ATOM 837 C CA . MET A 1 102 ? 2.313 0.916 1.441 1.00 93.62 102 MET A CA 1
ATOM 838 C C . MET A 1 102 ? 3.587 0.803 2.288 1.00 93.62 102 MET A C 1
ATOM 840 O O . MET A 1 102 ? 4.004 -0.306 2.621 1.00 93.62 102 MET A O 1
ATOM 844 N N . MET A 1 103 ? 4.125 1.926 2.774 1.00 94.38 103 MET A N 1
ATOM 845 C CA . MET A 1 103 ? 5.283 1.931 3.679 1.00 94.38 103 MET A CA 1
ATOM 846 C C . MET A 1 103 ? 4.977 1.338 5.052 1.00 94.38 103 MET A C 1
ATOM 848 O O . MET A 1 103 ? 5.857 0.746 5.671 1.00 94.38 103 MET A O 1
ATOM 852 N N . GLN A 1 104 ? 3.740 1.488 5.533 1.00 93.00 104 GLN A N 1
ATOM 853 C CA . GLN A 1 104 ? 3.296 0.903 6.800 1.00 93.00 104 GLN A CA 1
ATOM 854 C C . GLN A 1 104 ? 3.024 -0.599 6.676 1.00 93.00 104 GLN A C 1
ATOM 856 O O . GLN A 1 104 ? 3.272 -1.342 7.622 1.00 93.00 104 GLN A O 1
ATOM 861 N N . VAL A 1 105 ? 2.496 -1.047 5.531 1.00 91.69 105 VAL A N 1
ATOM 862 C CA . VAL A 1 105 ? 2.105 -2.450 5.314 1.00 91.69 105 VAL A CA 1
ATOM 863 C C . VAL A 1 105 ? 3.287 -3.306 4.862 1.00 91.69 105 VAL A C 1
ATOM 865 O O . VAL A 1 105 ? 3.504 -4.388 5.402 1.00 91.69 105 VAL A O 1
ATOM 868 N N . SER A 1 106 ? 4.043 -2.852 3.862 1.00 91.81 106 SER A N 1
ATOM 869 C CA . SER A 1 106 ? 5.179 -3.587 3.300 1.00 91.81 106 SER A CA 1
ATOM 870 C C . SER A 1 106 ? 6.251 -2.624 2.766 1.00 91.81 106 SER A C 1
ATOM 872 O O . SER A 1 106 ? 6.323 -2.351 1.561 1.00 91.81 106 SER A O 1
ATOM 874 N N . PRO A 1 107 ? 7.140 -2.116 3.637 1.00 92.88 107 PRO A N 1
ATOM 875 C CA . PRO A 1 107 ? 8.167 -1.156 3.231 1.00 92.88 107 PRO A CA 1
ATOM 876 C C . PRO A 1 107 ? 9.152 -1.749 2.214 1.00 92.88 107 PRO A C 1
ATOM 878 O O . PRO A 1 107 ? 9.522 -1.089 1.246 1.00 92.88 107 PRO A O 1
ATOM 881 N N . GLY A 1 108 ? 9.532 -3.021 2.376 1.00 92.38 108 GLY A N 1
ATOM 882 C CA . GLY A 1 108 ? 10.481 -3.682 1.476 1.00 92.38 108 GLY A CA 1
ATOM 883 C C . GLY A 1 108 ? 9.961 -3.821 0.043 1.00 92.38 108 GLY A C 1
ATOM 884 O O . GLY A 1 108 ? 10.723 -3.634 -0.906 1.00 92.38 108 GLY A O 1
ATOM 885 N N . SER A 1 109 ? 8.670 -4.125 -0.130 1.00 92.62 109 SER A N 1
ATOM 886 C CA . SER A 1 109 ? 8.060 -4.170 -1.465 1.00 92.62 109 SER A CA 1
ATOM 887 C C . SER A 1 109 ? 7.920 -2.780 -2.069 1.00 92.62 109 SER A C 1
ATOM 889 O O . SER A 1 109 ? 8.178 -2.601 -3.257 1.00 92.62 109 SER A O 1
ATOM 891 N N . THR A 1 110 ? 7.594 -1.782 -1.246 1.00 93.12 110 THR A N 1
ATOM 892 C CA . THR A 1 110 ? 7.369 -0.437 -1.763 1.00 93.12 110 THR A CA 1
ATOM 893 C C . THR A 1 110 ? 8.659 0.216 -2.231 1.00 93.12 110 THR A C 1
ATOM 895 O O . THR A 1 110 ? 8.674 0.792 -3.308 1.00 93.12 110 THR A O 1
ATOM 898 N N . ILE A 1 111 ? 9.768 0.055 -1.502 1.00 93.19 111 ILE A N 1
ATOM 899 C CA . ILE A 1 111 ? 11.080 0.526 -1.970 1.00 93.19 111 ILE A CA 1
ATOM 900 C C . ILE A 1 111 ? 11.479 -0.181 -3.272 1.00 93.19 111 ILE A C 1
ATOM 902 O O . ILE A 1 111 ? 11.984 0.460 -4.187 1.00 93.19 111 ILE A O 1
ATOM 906 N N . LYS A 1 112 ? 11.224 -1.492 -3.392 1.00 91.50 112 LYS A N 1
ATOM 907 C CA . LYS A 1 112 ? 11.505 -2.239 -4.629 1.00 91.50 112 LYS A CA 1
ATOM 908 C C . LYS A 1 112 ? 10.712 -1.709 -5.821 1.00 91.50 112 LYS A C 1
ATOM 910 O O . LYS A 1 112 ? 11.303 -1.544 -6.881 1.00 91.50 112 LYS A O 1
ATOM 915 N N . TYR A 1 113 ? 9.416 -1.457 -5.647 1.00 88.88 113 TYR A N 1
ATOM 916 C CA . TYR A 1 113 ? 8.571 -0.840 -6.671 1.00 88.88 113 TYR A CA 1
ATOM 917 C C . TYR A 1 113 ? 9.060 0.574 -7.003 1.00 88.88 113 TYR A C 1
ATOM 919 O O . TYR A 1 113 ? 9.334 0.891 -8.152 1.00 88.88 113 TYR A O 1
ATOM 927 N N . PHE A 1 114 ? 9.279 1.407 -5.986 1.00 88.94 114 PHE A N 1
ATOM 928 C CA . PHE A 1 114 ? 9.672 2.796 -6.188 1.00 88.94 114 PHE A CA 1
ATOM 929 C C . PHE A 1 114 ? 11.000 2.909 -6.939 1.00 88.94 114 PHE A C 1
ATOM 931 O O . PHE A 1 114 ? 11.114 3.688 -7.874 1.00 88.94 114 PHE A O 1
ATOM 938 N N . VAL A 1 115 ? 12.002 2.097 -6.591 1.00 90.06 115 VAL A N 1
ATOM 939 C CA . VAL A 1 115 ? 13.291 2.097 -7.300 1.00 90.06 115 VAL A CA 1
ATOM 940 C C . VAL A 1 115 ? 13.153 1.547 -8.724 1.00 90.06 115 VAL A C 1
ATOM 942 O O . VAL A 1 115 ? 13.749 2.107 -9.643 1.00 90.06 115 VAL A O 1
ATOM 945 N N . ARG A 1 116 ? 12.386 0.464 -8.917 1.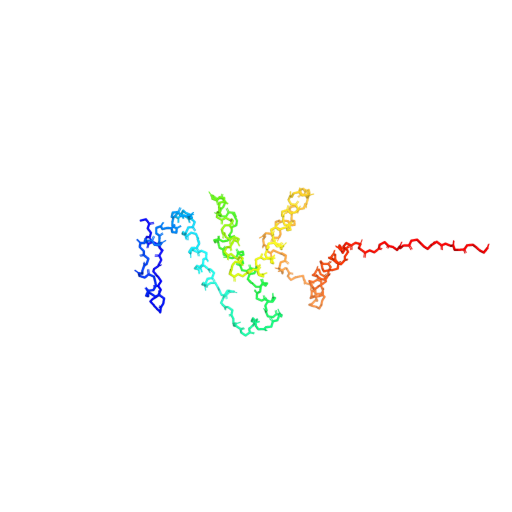00 85.06 116 ARG A N 1
ATOM 946 C CA . ARG A 1 116 ? 12.231 -0.211 -10.217 1.00 85.06 116 ARG A CA 1
ATOM 947 C C . ARG A 1 116 ? 11.432 0.625 -11.215 1.00 85.06 116 ARG A C 1
ATOM 949 O O . ARG A 1 116 ? 11.861 0.752 -12.354 1.00 85.06 116 ARG A O 1
ATOM 956 N N . ASP A 1 117 ? 10.274 1.135 -10.813 1.00 79.75 117 ASP A N 1
ATOM 957 C CA . ASP A 1 117 ? 9.291 1.726 -11.724 1.00 79.75 117 ASP A CA 1
ATOM 958 C C . ASP A 1 117 ? 9.327 3.249 -11.676 1.00 79.75 117 ASP A C 1
ATOM 960 O O . ASP A 1 117 ? 9.311 3.899 -12.718 1.00 79.75 117 ASP A O 1
ATOM 964 N N . GLU A 1 118 ? 9.392 3.832 -10.479 1.00 84.06 118 GLU A N 1
ATOM 965 C CA . GLU A 1 118 ? 9.155 5.264 -10.297 1.00 84.06 118 GLU A CA 1
ATOM 966 C C . GLU A 1 118 ? 10.440 6.081 -10.439 1.00 84.06 118 GLU A C 1
ATOM 968 O O . GLU A 1 118 ? 10.505 6.986 -11.269 1.00 84.06 118 GLU A O 1
ATOM 973 N N . LEU A 1 119 ? 11.497 5.724 -9.707 1.00 89.44 119 LEU A N 1
ATOM 974 C CA . LEU A 1 119 ? 12.794 6.396 -9.760 1.00 89.44 119 LEU A CA 1
ATOM 975 C C . LEU A 1 119 ? 13.443 6.242 -11.136 1.00 89.44 119 LEU A C 1
ATOM 977 O O . LEU A 1 119 ? 13.915 7.230 -11.691 1.00 89.44 119 LEU A O 1
ATOM 981 N N . PHE A 1 120 ? 13.440 5.029 -11.696 1.00 87.94 120 PHE A N 1
ATOM 982 C CA . PHE A 1 120 ? 13.987 4.763 -13.028 1.00 87.94 120 PHE A CA 1
ATOM 983 C C . PHE A 1 120 ? 13.279 5.594 -14.105 1.00 87.94 120 PHE A C 1
ATOM 985 O O . PHE A 1 120 ? 13.931 6.347 -14.831 1.00 87.94 120 PHE A O 1
ATOM 992 N N . SER A 1 121 ? 11.945 5.515 -14.169 1.00 86.75 121 SER A N 1
ATOM 993 C CA . SER A 1 121 ? 11.165 6.255 -15.166 1.00 86.75 121 SER A CA 1
ATOM 994 C C . SER A 1 121 ? 11.317 7.762 -14.984 1.00 86.75 121 SER A C 1
ATOM 996 O O . SER A 1 121 ? 11.541 8.477 -15.954 1.00 86.75 121 SER A O 1
ATOM 998 N N . THR A 1 122 ? 11.259 8.255 -13.745 1.00 88.12 122 THR A N 1
ATOM 999 C CA . THR A 1 122 ? 11.370 9.691 -13.444 1.00 88.12 122 THR A CA 1
ATOM 1000 C C . THR A 1 122 ? 12.759 10.236 -13.763 1.00 88.12 122 THR A C 1
ATOM 1002 O O . THR A 1 122 ? 12.877 11.329 -14.310 1.00 88.12 122 THR A O 1
ATOM 1005 N N . ALA A 1 123 ? 13.821 9.477 -13.479 1.00 92.31 123 ALA A N 1
ATOM 1006 C CA . ALA A 1 123 ? 15.183 9.871 -13.825 1.00 92.31 123 ALA A CA 1
ATOM 1007 C C . ALA A 1 123 ? 15.351 10.035 -15.342 1.00 92.31 123 ALA A C 1
ATOM 1009 O O . ALA A 1 123 ? 15.915 11.033 -15.790 1.00 92.31 123 ALA A O 1
ATOM 1010 N N . ILE A 1 124 ? 14.818 9.098 -16.133 1.00 90.31 124 ILE A N 1
ATOM 1011 C CA . ILE A 1 124 ? 14.870 9.171 -17.598 1.00 90.31 124 ILE A CA 1
ATOM 1012 C C . ILE A 1 124 ? 13.970 10.286 -18.132 1.00 90.31 124 ILE A C 1
ATOM 1014 O O . ILE A 1 124 ? 14.400 11.021 -19.011 1.00 90.31 124 ILE A O 1
ATOM 1018 N N . MET A 1 125 ? 12.759 10.464 -17.602 1.00 87.38 125 MET A N 1
ATOM 1019 C CA . MET A 1 125 ? 11.867 11.546 -18.042 1.00 87.38 125 MET A CA 1
ATOM 1020 C C . MET A 1 125 ? 12.461 12.936 -17.772 1.00 87.38 125 MET A C 1
ATOM 1022 O O . MET A 1 125 ? 12.267 13.844 -18.573 1.00 87.38 125 MET A O 1
ATOM 1026 N N . ASN A 1 126 ? 13.206 13.102 -16.674 1.00 91.94 126 ASN A N 1
ATOM 1027 C CA . ASN A 1 126 ? 13.773 14.397 -16.291 1.00 91.94 126 ASN A CA 1
ATOM 1028 C C . ASN A 1 126 ? 15.140 14.694 -16.927 1.00 91.94 126 ASN A C 1
ATOM 1030 O O . ASN A 1 126 ? 15.465 15.860 -17.135 1.00 91.94 126 ASN A O 1
ATOM 1034 N N . MET A 1 127 ? 15.968 13.673 -17.177 1.00 92.19 127 MET A N 1
ATOM 1035 C CA . MET A 1 127 ? 17.355 13.847 -17.654 1.00 92.19 127 MET A CA 1
ATOM 1036 C C . MET A 1 127 ? 17.607 13.269 -19.051 1.00 92.19 127 MET A C 1
ATOM 1038 O O . MET A 1 127 ? 18.661 13.504 -19.639 1.00 92.19 127 MET A O 1
ATOM 1042 N N . GLY A 1 128 ? 16.681 12.466 -19.565 1.00 88.38 128 GLY A N 1
ATOM 1043 C CA . GLY A 1 128 ? 16.798 11.791 -20.848 1.00 88.38 128 GLY A CA 1
ATOM 1044 C C . GLY A 1 128 ? 16.316 12.636 -22.023 1.00 88.38 128 GLY A C 1
ATOM 1045 O O . GLY A 1 128 ? 15.759 13.721 -21.888 1.00 88.38 128 GLY A O 1
ATOM 1046 N N . THR A 1 129 ? 16.542 12.096 -23.215 1.00 90.25 129 THR A N 1
ATOM 1047 C CA . THR A 1 129 ? 15.994 12.604 -24.484 1.00 90.25 129 THR A CA 1
ATOM 1048 C C . THR A 1 129 ? 14.828 11.736 -24.958 1.00 90.25 129 THR A C 1
ATOM 1050 O O . THR A 1 129 ? 14.693 10.601 -24.502 1.00 90.25 129 THR A O 1
ATOM 1053 N N . GLU A 1 130 ? 14.043 12.208 -25.935 1.00 88.25 130 GLU A N 1
ATOM 1054 C CA . GLU A 1 130 ? 12.883 11.483 -26.499 1.00 88.25 130 GLU A CA 1
ATOM 1055 C C . GLU A 1 130 ? 13.194 10.035 -26.916 1.00 88.25 130 GLU A C 1
ATOM 1057 O O . GLU A 1 130 ? 12.359 9.147 -26.765 1.00 88.25 130 GLU A O 1
ATOM 1062 N N . LYS A 1 131 ? 14.431 9.760 -27.349 1.00 88.50 131 LYS A N 1
ATOM 1063 C CA . LYS A 1 131 ? 14.900 8.414 -27.723 1.00 88.50 131 LYS A CA 1
ATOM 1064 C C . LYS A 1 131 ? 14.830 7.394 -26.580 1.00 88.50 131 LYS A C 1
ATOM 1066 O O . LYS A 1 131 ? 14.801 6.198 -26.835 1.00 88.50 131 LYS A O 1
ATOM 1071 N N . HIS A 1 132 ? 14.823 7.846 -25.327 1.00 87.31 132 HIS A N 1
ATOM 1072 C CA . HIS A 1 132 ? 14.773 6.975 -24.152 1.00 87.31 132 HIS A CA 1
ATOM 1073 C C . HIS A 1 132 ? 13.340 6.668 -23.698 1.00 87.31 132 HIS A C 1
ATOM 1075 O O . HIS A 1 132 ? 13.157 5.842 -22.804 1.00 87.31 132 HIS A O 1
ATOM 1081 N N . MET A 1 133 ? 12.321 7.280 -24.312 1.00 86.31 133 MET A N 1
ATOM 1082 C CA . MET A 1 133 ? 10.921 7.051 -23.936 1.00 86.31 133 MET A CA 1
ATOM 1083 C C . MET A 1 133 ? 10.472 5.610 -24.189 1.00 86.31 133 MET A C 1
ATOM 1085 O O . MET A 1 133 ? 9.649 5.090 -23.442 1.00 86.31 133 MET A O 1
ATOM 1089 N N . GLU A 1 134 ? 11.075 4.917 -25.159 1.00 87.06 134 GLU A N 1
ATOM 1090 C CA . GLU A 1 134 ? 10.847 3.483 -25.373 1.00 87.06 134 GLU A CA 1
ATOM 1091 C C . GLU A 1 134 ? 11.195 2.648 -24.127 1.00 87.06 134 GLU A C 1
ATOM 1093 O O . GLU A 1 134 ? 10.494 1.689 -23.805 1.00 87.06 134 GLU A O 1
ATOM 1098 N N . LEU A 1 135 ? 12.240 3.038 -23.383 1.00 83.56 135 LEU A N 1
ATOM 1099 C CA . LEU A 1 135 ? 12.649 2.359 -22.149 1.00 83.56 135 LEU A CA 1
ATOM 1100 C C . LEU A 1 135 ? 11.654 2.603 -21.012 1.00 83.56 135 LEU A C 1
ATOM 1102 O O . LEU A 1 135 ? 11.384 1.683 -20.238 1.00 83.56 135 LEU A O 1
ATOM 1106 N N . VAL A 1 136 ? 11.114 3.823 -20.927 1.00 83.38 136 VAL A N 1
ATOM 1107 C CA . VAL A 1 136 ? 10.096 4.211 -19.939 1.00 83.38 136 VAL A CA 1
ATOM 1108 C C . VAL A 1 136 ? 8.796 3.454 -20.195 1.00 83.38 136 VAL A C 1
ATOM 1110 O O . VAL A 1 136 ? 8.271 2.824 -19.279 1.00 83.38 136 VAL A O 1
ATOM 1113 N N . ASN A 1 137 ? 8.329 3.424 -21.445 1.00 82.31 137 ASN A N 1
ATOM 1114 C CA . ASN A 1 137 ? 7.117 2.697 -21.824 1.00 82.31 137 ASN A CA 1
ATOM 1115 C C . ASN A 1 137 ? 7.270 1.194 -21.543 1.00 82.31 137 ASN A C 1
ATOM 1117 O O . ASN A 1 137 ? 6.415 0.589 -20.902 1.00 82.31 137 ASN A O 1
ATOM 1121 N N . ALA A 1 138 ? 8.414 0.601 -21.908 1.00 79.75 138 ALA A N 1
ATOM 1122 C CA . ALA A 1 138 ? 8.696 -0.801 -21.606 1.00 79.75 138 ALA A CA 1
ATOM 1123 C C . ALA A 1 138 ? 8.744 -1.093 -20.092 1.00 79.75 138 ALA A C 1
ATOM 1125 O O . ALA A 1 138 ? 8.369 -2.187 -19.662 1.00 79.75 138 ALA A O 1
ATOM 1126 N N . ALA A 1 139 ? 9.227 -0.152 -19.274 1.00 76.25 139 ALA A N 1
ATOM 1127 C CA . ALA A 1 139 ? 9.233 -0.291 -17.817 1.00 76.25 139 ALA A CA 1
ATOM 1128 C C . ALA A 1 139 ? 7.811 -0.249 -17.242 1.00 76.25 139 ALA A C 1
ATOM 1130 O O . ALA A 1 139 ? 7.454 -1.120 -16.449 1.00 76.25 139 ALA A O 1
ATOM 1131 N N . GLN A 1 140 ? 6.986 0.697 -17.695 1.00 71.69 140 GLN A N 1
ATOM 1132 C CA . GLN A 1 140 ? 5.600 0.871 -17.247 1.00 71.69 140 GLN A CA 1
ATOM 1133 C C . GLN A 1 140 ? 4.681 -0.284 -17.667 1.00 71.69 140 GLN A C 1
ATOM 1135 O O . GLN A 1 140 ? 3.812 -0.689 -16.900 1.00 71.69 140 GLN A O 1
ATOM 1140 N N . GLU A 1 141 ? 4.910 -0.873 -18.841 1.00 69.06 141 GLU A N 1
ATOM 1141 C CA . GLU A 1 141 ? 4.187 -2.062 -19.315 1.00 69.06 141 GLU A CA 1
ATOM 1142 C C . GLU A 1 141 ? 4.624 -3.361 -18.604 1.00 69.06 141 GLU A C 1
ATOM 1144 O O . GLU A 1 141 ? 4.143 -4.449 -18.923 1.00 69.06 141 GLU A O 1
ATOM 1149 N N . GLY A 1 142 ? 5.558 -3.290 -17.648 1.00 61.91 142 GLY A N 1
ATOM 1150 C CA . GLY A 1 142 ? 6.075 -4.461 -16.936 1.00 61.91 142 GLY A CA 1
ATOM 1151 C C . GLY A 1 142 ? 6.955 -5.374 -17.802 1.00 61.91 142 GLY A C 1
ATOM 1152 O O . GLY A 1 142 ? 7.297 -6.483 -17.388 1.00 61.91 142 GLY A O 1
ATOM 1153 N N . MET A 1 143 ? 7.375 -4.921 -18.989 1.00 53.25 143 MET A N 1
ATOM 1154 C CA . MET A 1 143 ? 8.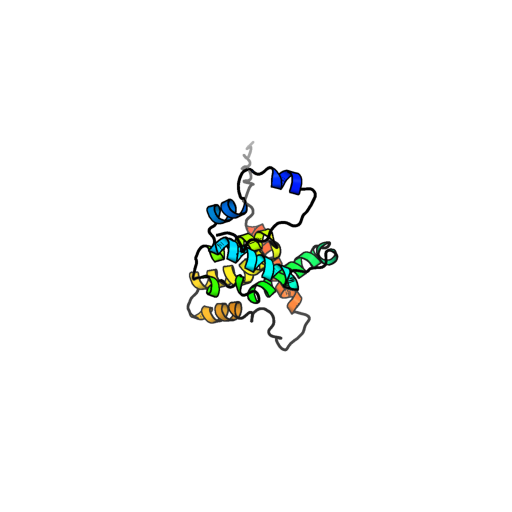132 -5.724 -19.961 1.00 53.25 143 MET A CA 1
ATOM 1155 C C . MET A 1 143 ? 9.592 -5.977 -19.563 1.00 53.25 143 MET A C 1
ATOM 1157 O O . MET A 1 143 ? 10.265 -6.807 -20.181 1.00 53.25 143 MET A O 1
ATOM 1161 N N . TRP A 1 144 ? 10.091 -5.300 -18.527 1.00 61.00 144 TRP A N 1
ATOM 1162 C CA . TRP A 1 144 ? 11.407 -5.573 -17.940 1.00 61.00 144 TRP A CA 1
ATOM 1163 C C . TRP A 1 144 ? 11.422 -6.872 -17.135 1.00 61.00 144 TRP A C 1
ATOM 1165 O O . TRP A 1 144 ? 12.431 -7.582 -17.102 1.00 61.00 144 TRP A O 1
ATOM 1175 N N . SER A 1 145 ? 10.292 -7.233 -16.523 1.00 51.75 145 SER A N 1
ATOM 1176 C CA . SER A 1 145 ? 10.126 -8.554 -15.933 1.00 51.75 145 SER A CA 1
ATOM 1177 C C . SER A 1 145 ? 9.666 -9.529 -17.009 1.00 51.75 145 SER A C 1
ATOM 1179 O O . SER A 1 145 ? 8.483 -9.652 -17.297 1.00 51.75 145 SER A O 1
ATOM 1181 N N . TRP A 1 146 ? 10.623 -10.281 -17.556 1.00 37.34 146 TRP A N 1
ATOM 1182 C CA . TRP A 1 146 ? 10.359 -11.498 -18.327 1.00 37.34 146 TRP A CA 1
ATOM 1183 C C . TRP A 1 146 ? 9.752 -11.309 -19.735 1.00 37.34 146 TRP A C 1
ATOM 1185 O O . TRP A 1 146 ? 8.668 -11.794 -20.045 1.00 37.34 146 TRP A O 1
ATOM 1195 N N . LYS A 1 147 ? 10.554 -10.818 -20.690 1.00 32.06 147 LYS A N 1
ATOM 1196 C CA . LYS A 1 147 ? 10.573 -11.516 -21.988 1.00 32.06 147 LYS A CA 1
ATOM 1197 C C . LYS A 1 147 ? 11.435 -12.771 -21.829 1.00 32.06 147 LYS A C 1
ATOM 1199 O O . LYS A 1 147 ? 12.603 -12.642 -21.434 1.00 32.06 147 LYS A O 1
ATOM 1204 N N . PRO A 1 148 ? 10.938 -13.986 -22.133 1.00 34.22 148 PRO A N 1
ATOM 1205 C CA . PRO A 1 148 ? 11.823 -15.121 -22.320 1.00 34.22 148 PRO A CA 1
ATOM 1206 C C . PRO A 1 148 ? 12.708 -14.803 -23.524 1.00 34.22 148 PRO A C 1
ATOM 1208 O O . PRO A 1 148 ? 12.346 -15.061 -24.669 1.00 34.22 148 PRO A O 1
ATOM 1211 N N . ALA A 1 149 ? 13.875 -14.197 -23.285 1.00 37.75 149 ALA A N 1
ATOM 1212 C CA . ALA A 1 149 ? 14.931 -14.231 -24.280 1.00 37.75 149 ALA A CA 1
ATOM 1213 C C . ALA A 1 149 ? 15.180 -15.716 -24.545 1.00 37.75 149 ALA A C 1
ATOM 1215 O O . ALA A 1 149 ? 15.504 -16.458 -23.611 1.00 37.75 149 ALA A O 1
ATOM 1216 N N . LYS A 1 150 ? 14.926 -16.135 -25.785 1.00 38.06 150 LYS A N 1
ATOM 1217 C CA . LYS A 1 150 ? 15.241 -17.458 -26.309 1.00 38.06 150 LYS A CA 1
ATOM 1218 C C . LYS A 1 150 ? 16.759 -17.657 -26.251 1.00 38.06 150 LYS A C 1
ATOM 1220 O O . LYS A 1 150 ? 17.424 -17.475 -27.257 1.00 38.06 150 LYS A O 1
ATOM 1225 N N . SER A 1 151 ? 17.301 -17.961 -25.077 1.00 38.19 151 SER A N 1
ATOM 1226 C CA . SER A 1 151 ? 18.591 -18.629 -24.872 1.00 38.19 151 SER A CA 1
ATOM 1227 C C . SER A 1 151 ? 18.949 -18.673 -23.381 1.00 38.19 151 SER A C 1
ATOM 1229 O O . SER A 1 151 ? 18.975 -17.664 -22.681 1.00 38.19 151 SER A O 1
ATOM 1231 N N . ASN A 1 152 ? 19.202 -19.901 -22.930 1.00 35.72 152 ASN A N 1
ATOM 1232 C CA . ASN A 1 152 ? 19.991 -20.339 -21.779 1.00 35.72 152 ASN A CA 1
ATOM 1233 C C . ASN A 1 152 ? 19.736 -19.687 -20.405 1.00 35.72 152 ASN A C 1
ATOM 1235 O O . ASN A 1 152 ? 20.219 -18.616 -20.046 1.00 35.72 152 ASN A O 1
ATOM 1239 N N . PHE A 1 153 ? 19.040 -20.479 -19.588 1.00 36.91 153 PHE A N 1
ATOM 1240 C CA . PHE A 1 153 ? 18.548 -20.230 -18.232 1.00 36.91 153 PHE A CA 1
ATOM 1241 C C . PHE A 1 153 ? 19.634 -19.923 -17.175 1.00 36.91 153 PHE A C 1
ATOM 1243 O O . PHE A 1 153 ? 19.312 -19.409 -16.108 1.00 36.91 153 PHE A O 1
ATOM 1250 N N . ALA A 1 154 ? 20.914 -20.193 -17.452 1.00 33.12 154 ALA A N 1
ATOM 1251 C CA . ALA A 1 154 ? 21.985 -20.113 -16.452 1.00 33.12 154 ALA A CA 1
ATOM 1252 C C . ALA A 1 154 ? 22.607 -18.711 -16.277 1.00 33.12 154 ALA A C 1
ATOM 1254 O O . ALA A 1 154 ? 23.072 -18.390 -15.187 1.00 33.12 154 ALA A O 1
ATOM 1255 N N . LEU A 1 155 ? 22.583 -17.836 -17.294 1.00 38.19 155 LEU A N 1
ATOM 1256 C CA . LEU A 1 155 ? 23.260 -16.526 -17.209 1.00 38.19 155 LEU A CA 1
ATOM 1257 C C . LEU A 1 155 ? 22.420 -15.405 -16.564 1.00 38.19 155 LEU A C 1
ATOM 1259 O O . LEU A 1 155 ? 22.959 -14.366 -16.185 1.00 38.19 155 LEU A O 1
ATOM 1263 N N . LYS A 1 156 ? 21.099 -15.579 -16.421 1.00 36.78 156 LYS A N 1
ATOM 1264 C CA . LYS A 1 156 ? 20.195 -14.477 -16.027 1.00 36.78 156 LYS A CA 1
ATOM 1265 C C . LYS A 1 156 ? 20.100 -14.232 -14.520 1.00 36.78 156 LYS A C 1
ATOM 1267 O O . LYS A 1 156 ? 19.867 -13.095 -14.116 1.00 36.78 156 LYS A O 1
ATOM 1272 N N . TYR A 1 157 ? 20.333 -15.251 -13.692 1.00 38.84 157 TYR A N 1
ATOM 1273 C CA . TYR A 1 157 ? 20.403 -15.071 -12.234 1.00 38.84 157 TYR A CA 1
ATOM 1274 C C . TYR A 1 157 ? 21.633 -14.251 -11.811 1.00 38.84 157 TYR A C 1
ATOM 1276 O O . TYR A 1 157 ? 21.562 -13.493 -10.846 1.00 38.84 157 TYR A O 1
ATOM 1284 N N . TYR A 1 158 ? 22.719 -14.325 -12.587 1.00 39.28 158 TYR A N 1
ATOM 1285 C CA . TYR A 1 158 ? 23.964 -13.609 -12.313 1.00 39.28 158 TYR A CA 1
ATOM 1286 C C . TYR A 1 158 ? 23.829 -12.091 -12.530 1.00 39.28 158 TYR A C 1
ATOM 1288 O O . TYR A 1 158 ? 24.309 -11.303 -11.725 1.00 39.28 158 TYR A O 1
ATOM 1296 N N . LEU A 1 159 ? 23.115 -11.644 -13.570 1.00 43.94 159 LEU A N 1
ATOM 1297 C CA . LEU A 1 159 ? 22.978 -10.212 -13.889 1.00 43.94 159 LEU A CA 1
ATOM 1298 C C . LEU A 1 159 ? 22.095 -9.437 -12.895 1.00 43.94 159 LEU A C 1
ATOM 1300 O O . LEU A 1 159 ? 22.418 -8.303 -12.550 1.00 43.94 159 LEU A O 1
ATOM 1304 N N . MET A 1 160 ? 21.027 -10.048 -12.372 1.00 41.75 160 MET A N 1
ATOM 1305 C CA . MET A 1 160 ? 20.184 -9.406 -11.349 1.00 41.75 160 MET A CA 1
ATOM 1306 C C . MET A 1 160 ? 20.838 -9.382 -9.961 1.00 41.75 160 MET A C 1
ATOM 1308 O O . MET A 1 160 ? 20.602 -8.450 -9.195 1.00 41.75 160 MET A O 1
ATOM 1312 N N . GLN A 1 161 ? 21.687 -10.363 -9.635 1.00 42.47 161 GLN A N 1
ATOM 1313 C CA . GLN A 1 161 ? 22.504 -10.308 -8.418 1.00 42.47 161 GLN A CA 1
ATOM 1314 C C . GLN A 1 161 ? 23.626 -9.266 -8.542 1.00 42.47 161 GLN A C 1
ATOM 1316 O O . GLN A 1 161 ? 23.858 -8.518 -7.593 1.00 42.47 161 GLN A O 1
ATOM 1321 N N . ASN A 1 162 ? 24.239 -9.132 -9.723 1.00 41.22 162 ASN A N 1
ATOM 1322 C CA . ASN A 1 162 ? 25.308 -8.162 -9.960 1.00 41.22 162 ASN A CA 1
ATOM 1323 C C . ASN A 1 162 ? 24.837 -6.703 -10.006 1.00 41.22 162 ASN A C 1
ATOM 1325 O O . ASN A 1 162 ? 25.593 -5.838 -9.591 1.00 41.22 162 ASN A O 1
ATOM 1329 N N . LEU A 1 163 ? 23.599 -6.397 -10.414 1.00 46.69 163 LEU A N 1
ATOM 1330 C CA . LEU A 1 163 ? 23.101 -5.012 -10.352 1.00 46.69 163 LEU A CA 1
ATOM 1331 C C . LEU A 1 163 ? 22.881 -4.539 -8.901 1.00 46.69 163 LEU A C 1
ATOM 1333 O O . LEU A 1 163 ? 23.113 -3.379 -8.577 1.00 46.69 163 LEU A O 1
ATOM 1337 N N . VAL A 1 164 ? 22.480 -5.448 -8.004 1.00 49.25 164 VAL A N 1
ATOM 1338 C CA . VAL A 1 164 ? 22.364 -5.154 -6.565 1.00 49.25 164 VAL A CA 1
ATOM 1339 C C . VAL A 1 164 ? 23.747 -5.046 -5.914 1.00 49.25 164 VAL A C 1
ATOM 1341 O O . VAL A 1 164 ? 23.945 -4.172 -5.078 1.00 49.25 164 VAL A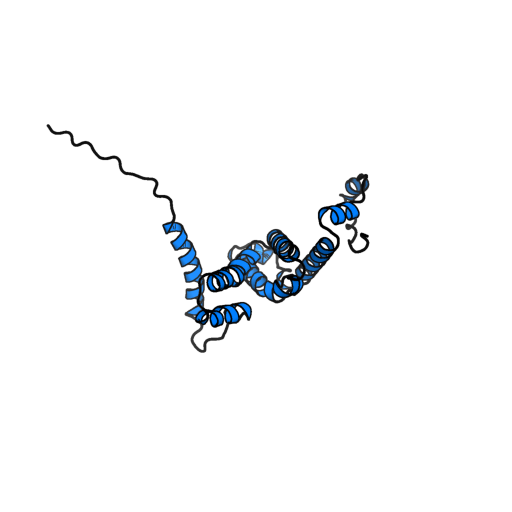 O 1
ATOM 1344 N N . LEU A 1 165 ? 24.712 -5.877 -6.324 1.00 40.56 165 LEU A N 1
ATOM 1345 C CA . LEU A 1 165 ? 26.118 -5.763 -5.911 1.00 40.56 165 LEU A CA 1
ATOM 1346 C C . LEU A 1 165 ? 26.772 -4.470 -6.420 1.00 40.56 165 LEU A C 1
ATOM 1348 O O . LEU A 1 165 ? 27.468 -3.826 -5.648 1.00 40.56 165 LEU A O 1
ATOM 1352 N N . PHE A 1 166 ? 26.464 -4.024 -7.639 1.00 40.78 166 PHE A N 1
ATOM 1353 C CA . PHE A 1 166 ? 26.953 -2.757 -8.192 1.00 40.78 166 PHE A CA 1
ATOM 1354 C C . PHE A 1 166 ? 26.414 -1.548 -7.412 1.00 40.78 166 PHE A C 1
ATOM 1356 O O . PHE A 1 166 ? 27.152 -0.618 -7.111 1.00 40.78 166 PHE A O 1
ATOM 1363 N N . ILE A 1 167 ? 25.146 -1.586 -6.983 1.00 51.06 167 ILE A N 1
ATOM 1364 C CA . ILE A 1 167 ? 24.570 -0.547 -6.112 1.00 51.06 167 ILE A CA 1
ATOM 1365 C C . ILE A 1 167 ? 25.204 -0.570 -4.704 1.00 51.06 167 ILE A C 1
ATOM 1367 O O . ILE A 1 167 ? 25.338 0.481 -4.077 1.00 51.06 167 ILE A O 1
ATOM 1371 N N . ILE A 1 168 ? 25.629 -1.739 -4.206 1.00 49.06 168 ILE A N 1
ATOM 1372 C CA . ILE A 1 168 ? 26.348 -1.866 -2.925 1.00 49.06 168 ILE A CA 1
ATOM 1373 C C . ILE A 1 168 ? 27.804 -1.374 -3.053 1.00 49.06 168 ILE A C 1
ATOM 1375 O O . ILE A 1 168 ? 28.255 -0.625 -2.189 1.00 49.06 168 ILE A O 1
ATOM 1379 N N . GLU A 1 169 ? 28.512 -1.699 -4.138 1.00 37.91 169 GLU A N 1
ATOM 1380 C CA . GLU A 1 169 ? 29.869 -1.199 -4.423 1.00 37.91 169 GLU A CA 1
ATOM 1381 C C . GLU A 1 169 ? 29.895 0.318 -4.651 1.00 37.91 169 GLU A C 1
ATOM 1383 O O . GLU A 1 169 ? 30.786 1.000 -4.144 1.00 37.91 169 GLU A O 1
ATOM 1388 N N . CYS A 1 170 ? 28.884 0.893 -5.310 1.00 38.00 170 CYS A N 1
ATOM 1389 C CA . CYS A 1 170 ? 28.773 2.348 -5.443 1.00 38.00 170 CYS A CA 1
ATOM 1390 C C . CYS A 1 170 ? 28.585 3.072 -4.095 1.00 38.00 170 CYS A C 1
ATOM 1392 O O . CYS A 1 170 ? 28.911 4.254 -3.995 1.00 38.00 170 CYS A O 1
ATOM 1394 N N . ASN A 1 171 ? 28.118 2.380 -3.049 1.00 36.47 171 ASN A N 1
ATOM 1395 C CA . ASN A 1 171 ? 27.997 2.937 -1.697 1.00 36.47 171 ASN A CA 1
ATOM 1396 C C . ASN A 1 171 ? 29.319 2.879 -0.903 1.00 36.47 171 ASN A C 1
ATOM 1398 O O . ASN A 1 171 ? 29.544 3.714 -0.030 1.00 36.47 171 ASN A O 1
ATOM 1402 N N . GLU A 1 172 ? 30.232 1.956 -1.226 1.00 37.53 172 GLU A N 1
ATOM 1403 C CA . GLU A 1 172 ? 31.597 1.946 -0.669 1.00 37.53 172 GLU A CA 1
ATOM 1404 C C . GLU A 1 172 ? 32.473 3.069 -1.264 1.00 37.53 172 GLU A C 1
ATOM 1406 O O . GLU A 1 172 ? 33.359 3.582 -0.580 1.00 37.53 172 GLU A O 1
ATOM 1411 N N . ILE A 1 173 ? 32.168 3.541 -2.482 1.00 38.38 173 ILE A N 1
ATOM 1412 C CA . ILE A 1 173 ? 32.845 4.687 -3.127 1.00 38.38 173 ILE A CA 1
ATOM 1413 C C . ILE A 1 173 ? 32.504 6.029 -2.437 1.00 38.38 173 ILE A C 1
ATOM 1415 O O . ILE A 1 173 ? 33.269 6.987 -2.538 1.00 38.38 173 ILE A O 1
ATOM 1419 N N . PHE A 1 174 ? 31.410 6.096 -1.666 1.00 34.97 174 PHE A N 1
ATOM 1420 C CA . PHE A 1 174 ? 30.959 7.292 -0.938 1.00 34.97 174 PHE A CA 1
ATOM 1421 C C . PHE A 1 174 ? 31.174 7.227 0.589 1.00 34.97 174 PHE A C 1
ATOM 1423 O O . PHE A 1 174 ? 30.464 7.890 1.349 1.00 34.97 174 PHE A O 1
ATOM 1430 N N . ARG A 1 175 ? 32.188 6.499 1.085 1.00 31.38 175 ARG A N 1
ATOM 1431 C CA . ARG A 1 175 ? 32.680 6.770 2.451 1.00 31.38 175 ARG A CA 1
ATOM 1432 C C . ARG A 1 175 ? 33.364 8.144 2.488 1.00 31.38 175 ARG A C 1
ATOM 1434 O O . ARG A 1 175 ? 34.247 8.395 1.666 1.00 31.38 175 ARG A O 1
ATOM 1441 N N . PRO A 1 176 ? 33.043 9.031 3.449 1.00 33.34 176 PRO A N 1
ATOM 1442 C CA . PRO A 1 176 ? 33.812 10.253 3.635 1.00 33.34 176 PRO A CA 1
ATOM 1443 C C . PRO A 1 176 ? 35.262 9.887 3.974 1.00 33.34 176 PRO A C 1
ATOM 1445 O O . PRO A 1 176 ? 35.517 9.106 4.893 1.00 33.34 176 PRO A O 1
ATOM 1448 N N . MET A 1 177 ? 36.209 10.460 3.226 1.00 29.45 177 MET A N 1
ATOM 1449 C CA . MET A 1 177 ? 37.641 10.416 3.524 1.00 29.45 177 MET A CA 1
ATOM 1450 C C . MET A 1 177 ? 37.917 11.075 4.884 1.00 29.45 177 MET A C 1
ATOM 1452 O O . MET A 1 177 ? 38.292 12.241 4.970 1.00 29.45 177 MET A O 1
ATOM 1456 N N . HIS A 1 178 ? 37.775 10.322 5.969 1.00 42.22 178 HIS A N 1
ATOM 1457 C CA . HIS A 1 178 ? 38.466 10.614 7.215 1.00 42.22 178 HIS A CA 1
ATOM 1458 C C . HIS A 1 178 ? 39.752 9.799 7.226 1.00 42.22 178 HIS A C 1
ATOM 1460 O O . HIS A 1 178 ? 39.711 8.632 7.592 1.00 42.22 178 HIS A O 1
ATOM 1466 N N . HIS A 1 179 ? 40.857 10.413 6.793 1.00 33.59 179 HIS A N 1
ATOM 1467 C CA . HIS A 1 179 ? 42.219 10.278 7.339 1.00 33.59 179 HIS A CA 1
ATOM 1468 C C . HIS A 1 179 ? 43.182 11.091 6.455 1.00 33.59 179 HIS A C 1
ATOM 1470 O O . HIS A 1 179 ? 43.715 10.607 5.461 1.00 33.59 179 HIS A O 1
ATOM 1476 N N . PHE A 1 180 ? 43.411 12.352 6.827 1.00 29.28 180 PHE A N 1
ATOM 1477 C CA . PHE A 1 180 ? 44.603 13.086 6.396 1.00 29.28 180 PHE A CA 1
ATOM 1478 C C . PHE A 1 180 ? 45.817 12.496 7.137 1.00 29.28 180 PHE A C 1
ATOM 1480 O O . PHE A 1 180 ? 45.796 12.480 8.371 1.00 29.28 180 PHE A O 1
ATOM 1487 N N . PRO A 1 181 ? 46.887 12.040 6.462 1.00 31.55 181 PRO A N 1
ATOM 1488 C CA . PRO A 1 181 ? 48.111 11.668 7.153 1.00 31.55 181 PRO A CA 1
ATOM 1489 C C . PRO A 1 181 ? 48.873 12.936 7.558 1.00 31.55 181 PRO A C 1
ATOM 1491 O O . PRO A 1 181 ? 49.143 13.820 6.742 1.00 31.55 181 PRO A O 1
ATOM 1494 N N . ALA A 1 182 ? 49.227 13.026 8.839 1.00 34.91 182 ALA A N 1
ATOM 1495 C CA . ALA A 1 182 ? 50.091 14.074 9.359 1.00 34.91 182 ALA A CA 1
ATOM 1496 C C . ALA A 1 182 ? 51.465 14.030 8.663 1.00 34.91 182 ALA A C 1
ATOM 1498 O O . ALA A 1 182 ? 52.135 12.998 8.622 1.00 34.91 182 ALA A O 1
ATOM 1499 N N . ARG A 1 183 ? 51.891 15.178 8.126 1.00 31.94 183 ARG A N 1
ATOM 1500 C CA . ARG A 1 183 ? 53.232 15.408 7.569 1.00 31.94 183 ARG A CA 1
ATOM 1501 C C . ARG A 1 183 ? 54.292 15.107 8.634 1.00 31.94 183 ARG A C 1
ATOM 1503 O O . ARG A 1 183 ? 54.339 15.781 9.663 1.00 31.94 183 ARG A O 1
ATOM 1510 N N . SER A 1 184 ? 55.173 14.145 8.366 1.00 34.22 184 SER A N 1
ATOM 1511 C CA . SER A 1 184 ? 56.369 13.919 9.177 1.00 34.22 184 SER A CA 1
ATOM 1512 C C . SER A 1 184 ? 57.307 15.127 9.061 1.00 34.22 184 SER A C 1
ATOM 1514 O O . SER A 1 184 ? 57.716 15.535 7.971 1.00 34.22 184 SER A O 1
ATOM 1516 N N . LYS A 1 185 ? 57.647 15.738 10.199 1.00 37.41 185 LYS A N 1
ATOM 1517 C CA . LYS A 1 185 ? 58.768 16.678 10.277 1.00 37.41 185 LYS A CA 1
ATOM 1518 C C . LYS A 1 185 ? 60.054 15.853 10.266 1.00 37.41 185 LYS A C 1
ATOM 1520 O O . LYS A 1 185 ? 60.316 15.109 11.206 1.00 37.41 185 LYS A O 1
ATOM 1525 N N . LYS A 1 186 ? 60.843 15.982 9.197 1.00 35.62 186 LYS A N 1
ATOM 1526 C CA . LYS A 1 186 ? 62.244 15.548 9.163 1.00 35.62 186 LYS A CA 1
ATOM 1527 C C . LYS A 1 186 ? 62.996 16.258 10.294 1.00 35.62 186 LYS A C 1
ATOM 1529 O O . LYS A 1 186 ? 63.061 17.484 10.292 1.00 35.62 186 LYS A O 1
ATOM 1534 N N . GLN A 1 187 ? 63.560 15.498 11.229 1.00 35.38 187 GLN A N 1
ATOM 1535 C CA . GLN A 1 187 ? 64.694 15.971 12.015 1.00 35.38 187 GLN A CA 1
ATOM 1536 C C . GLN A 1 187 ? 65.943 15.864 11.138 1.00 35.38 187 GLN A C 1
ATOM 1538 O O . GLN A 1 187 ? 66.272 14.790 10.634 1.00 35.38 187 GLN A O 1
ATOM 1543 N N . VAL A 1 188 ? 66.582 17.007 10.915 1.00 40.34 188 VAL A N 1
ATOM 1544 C CA . VAL A 1 188 ? 67.932 17.116 10.364 1.00 40.34 188 VAL A CA 1
ATOM 1545 C C . VAL A 1 188 ? 68.879 17.128 11.565 1.00 40.34 188 VAL A C 1
ATOM 1547 O O . VAL A 1 188 ? 68.597 17.813 12.548 1.00 40.34 188 VAL A O 1
ATOM 1550 N N . LYS A 1 189 ? 69.915 16.289 11.488 1.00 37.66 189 LYS A N 1
ATOM 1551 C CA . LYS A 1 189 ? 71.065 16.259 12.399 1.00 37.66 189 LYS A CA 1
ATOM 1552 C C . LYS A 1 189 ? 71.850 17.561 12.339 1.00 37.66 189 LYS A C 1
ATOM 1554 O O . LYS A 1 189 ? 71.943 18.112 11.221 1.00 37.66 189 LYS A O 1
#

Sequence (189 aa):
MSNFIPDFKSGPLDFYRKRATFAWKKLKVFVETEDIVKYQFEVYRALRDHPSFNVDKKELSTFDGQRKVATMQALAHASIKQLSLIDNMHNLKIPSYGTRIMMQVSPGSTIKYFVRDELFSTAIMNMGTEKHMELVNAAQEGMWSWKPAKSNFALKYYLMQNLVLFIIECNEIFRPMHHFPARSKKQVK

pLDDT: mean 76.45, std 22.5, range [29.28, 94.69]

Organism: Callosobruchus maculatus (NCBI:txid64391)

Radius of gyration: 24.25 Å; chains: 1; bounding box: 92×38×56 Å

Foldseek 3Di:
DQPPDDDDDDDPCVVVVVPDPDDVSVVVCVVQNPVQVVLLVLLVVLLVPDPLNVDDVVLVVDPVSLLVSLCSVLVCCLVRPSQDPVNPVVDPVSNVSSLVSCCVRRVSNSVVNCVQQPVVLVCCVVPHDPVCVVVNVCSSVVVVPDDPPPDDPPCVVVVVVVVVVVVVVVVVVPDPPPDDDDDDDDDDD